Protein 3V30 (pdb70)

Sequence (177 aa):
LSIHQLAAQGELDQLKEHLRKGDNLVNKPDERGFTPLIWASAFGEIETVRFLLEEWGADPHILAKERESALSLASTGGYTDIVGLLLERDVDINIYDWNGGTPLLYAVRGNHVKCVEALLARGADLTTEADSGYTPMDLAVALGYRKVQQVIENHILKLFQSTLVSMPPLPGLDLKGS

Solvent-accessible surface area: 8736 Å² total; per-residue (Å²): 107,58,13,12,8,0,0,2,43,28,70,20,121,89,0,89,132,90,4,75,95,41,94,107,66,9,26,100,79,26,150,122,8,4,2,0,1,2,10,0,0,6,57,18,58,76,114,2,0,111,32,0,4,115,98,49,5,51,15,96,48,56,6,145,118,68,27,5,0,3,1,3,0,0,23,30,19,79,34,96,0,0,10,51,0,22,131,106,121,14,83,24,57,24,82,2,161,71,3,0,7,0,3,0,0,0,0,25,34,70,49,33,153,1,0,83,17,0,4,89,100,50,4,59,24,108,51,101,3,98,57,37,61,29,1,45,63,0,0,80,52,30,47,37,175,110,0,28,84,12,0,70,80,36,64,101,70,103,162,128,168,140,142,38,93,18,46,108,22,36,42,8,62,65,85,84,110

Radius of gyration: 16.45 Å; Cα contacts (8 Å, |Δi|>4): 303; chains: 2; bounding box: 33×38×51 Å

GO terms:
  GO:0001228 DNA-binding transcription activator activity, RNA polymerase II-specific (F, IDA)
  GO:0090575 RNA polymerase II transcription regulator complex (C, IPI)
  GO:0005515 protein binding (F, IPI)
  GO:0005654 nucleoplasm (C, IDA)
  GO:0000977 RNA polymerase II transcription regulatory region sequence-specific DNA binding (F, IDA)
  GO:0045944 positive regulation of transcription by RNA polymerase II (P, IDA)
  GO:0005634 nucleus (C, IDA)

CATH classification: 1.25.40.20

B-factor: mean 15.5, std 7.67, range [6.61, 42.96]

Nearest PDB structures (foldseek):
  3v30-assembly1_A  TM=1.006E+00  e=3.546E-25  Homo sapiens
  3uxg-assembly1_A  TM=9.937E-01  e=5.678E-23  Homo sapiens
  4lg6-assembly1_A  TM=9.730E-01  e=3.348E-17  Homo sapiens
  4qqi-assembly1_A  TM=9.631E-01  e=9.059E-17  Homo sapiens
  6fp9-assembly1_B  TM=9.311E-01  e=2.626E-10  synthetic construct

Structure (mmCIF, N/CA/C/O backbone):
data_3V30
#
_entry.id   3V30
#
_cell.length_a   108.804
_cell.length_b   31.499
_cell.length_c   63.079
_cell.angle_alpha   90.000
_cell.angle_beta   107.530
_cell.angle_gamma   90.000
#
_symmetry.space_group_name_H-M   'C 1 2 1'
#
loop_
_entity.id
_entity.type
_entity.pdbx_description
1 polymer 'DNA-binding protein RFXANK'
2 polymer 'DNA-binding protein RFX5'
3 water water
#
loop_
_atom_site.group_PDB
_atom_site.id
_atom_site.type_symbol
_atom_site.label_atom_id
_atom_site.label_alt_id
_atom_site.label_comp_id
_atom_site.label_asym_id
_atom_site.label_entity_id
_atom_site.label_seq_id
_atom_site.pdbx_PDB_ins_code
_atom_site.Cartn_x
_atom_site.Cartn_y
_atom_site.Cartn_z
_atom_site.occupancy
_atom_site.B_iso_or_equiv
_atom_site.auth_seq_id
_atom_site.auth_comp_id
_atom_site.auth_asym_id
_atom_site.auth_atom_id
_atom_site.pdbx_PDB_model_num
ATOM 1 N N . LEU A 1 4 ? -15.237 -20.903 -17.431 1.00 26.39 92 LEU A N 1
ATOM 2 C CA . LEU A 1 4 ? -14.608 -20.759 -16.074 1.00 21.14 92 LEU A CA 1
ATOM 3 C C . LEU A 1 4 ? -14.807 -21.997 -15.215 1.00 20.76 92 LEU A C 1
ATOM 4 O O . LEU A 1 4 ? -15.841 -22.656 -15.300 1.00 22.03 92 LEU A O 1
ATOM 9 N N . SER A 1 5 ? -13.817 -22.298 -14.370 1.00 16.36 93 SER A N 1
ATOM 10 C CA . SER A 1 5 ? -13.916 -23.403 -13.435 1.00 15.58 93 SER A CA 1
ATOM 11 C C . SER A 1 5 ? -14.992 -23.090 -12.395 1.00 13.44 93 SER A C 1
ATOM 12 O O . SER A 1 5 ? -15.374 -21.935 -12.216 1.00 13.57 93 SER A O 1
ATOM 15 N N . ILE A 1 6 ? -15.455 -24.118 -11.694 1.00 14.26 94 ILE A N 1
ATOM 16 C CA . ILE A 1 6 ? -16.433 -23.903 -10.628 1.00 14.64 94 ILE A CA 1
ATOM 17 C C . ILE A 1 6 ? -15.870 -22.960 -9.561 1.00 13.00 94 ILE A C 1
ATOM 18 O O . ILE A 1 6 ? -16.610 -22.171 -8.987 1.00 12.60 94 ILE A O 1
ATOM 23 N N . HIS A 1 7 ? -14.557 -23.019 -9.338 1.00 11.97 95 HIS A N 1
ATOM 24 C CA . HIS A 1 7 ? -13.906 -22.168 -8.340 1.00 10.98 95 HIS A CA 1
ATOM 25 C C . HIS A 1 7 ? -14.006 -20.706 -8.745 1.00 10.87 95 HIS A C 1
ATOM 26 O O . HIS A 1 7 ? -14.340 -19.855 -7.926 1.00 11.19 95 HIS A O 1
ATOM 33 N N . GLN A 1 8 ? -13.725 -20.416 -10.016 1.00 11.35 96 GLN A N 1
ATOM 34 C CA . GLN A 1 8 ? -13.841 -19.060 -10.532 1.00 11.01 96 GLN A CA 1
ATOM 35 C C . GLN A 1 8 ? -15.289 -18.569 -10.619 1.00 11.36 96 GLN A C 1
ATOM 36 O O . GLN A 1 8 ? -15.557 -17.395 -10.378 1.00 13.19 96 GLN A O 1
ATOM 42 N N . LEU A 1 9 ? -16.215 -19.470 -10.953 1.00 12.27 97 LEU A N 1
ATOM 43 C CA . LEU A 1 9 ? -17.647 -19.129 -10.928 1.00 12.54 97 LEU A CA 1
ATOM 44 C C . LEU A 1 9 ? -18.074 -18.695 -9.524 1.00 11.55 97 LEU A C 1
ATOM 45 O O . LEU A 1 9 ? -18.771 -17.680 -9.358 1.00 12.70 97 LEU A O 1
ATOM 50 N N . ALA A 1 10 ? -17.617 -19.441 -8.520 1.00 11.60 98 ALA A N 1
ATOM 51 C CA . ALA A 1 10 ? -17.868 -19.083 -7.120 1.00 10.27 98 ALA A CA 1
ATOM 52 C C . ALA A 1 10 ? -17.224 -17.740 -6.769 1.00 10.36 98 ALA A C 1
ATOM 53 O O . ALA A 1 10 ? -17.883 -16.868 -6.207 1.00 10.61 98 ALA A O 1
ATOM 55 N N . ALA A 1 11 ? -15.939 -17.581 -7.103 1.00 8.99 99 ALA A N 1
ATOM 56 C CA . ALA A 1 11 ? -15.198 -16.351 -6.779 1.00 10.98 99 ALA A CA 1
ATOM 57 C C . ALA A 1 11 ? -15.855 -15.120 -7.351 1.00 11.30 99 ALA A C 1
ATOM 58 O O . ALA A 1 11 ? -15.817 -14.053 -6.738 1.00 11.87 99 ALA A O 1
ATOM 60 N N . GLN A 1 12 ? -16.430 -15.276 -8.546 1.00 11.65 100 GLN A N 1
ATOM 61 C CA . GLN A 1 12 ? -16.971 -14.143 -9.293 1.00 13.09 100 GLN A CA 1
ATOM 62 C C . GLN A 1 12 ? -18.490 -13.966 -9.095 1.00 13.67 100 GLN A C 1
ATOM 63 O O . GLN A 1 12 ? -19.095 -13.062 -9.684 1.00 13.87 100 GLN A O 1
ATOM 69 N N . GLY A 1 13 ? -19.095 -14.824 -8.270 1.00 13.00 101 GLY A N 1
ATOM 70 C CA . GLY A 1 13 ? -20.534 -14.733 -7.981 1.00 13.93 101 GLY A CA 1
ATOM 71 C C . GLY A 1 13 ? -21.409 -15.007 -9.192 1.00 14.06 101 GLY A C 1
ATOM 72 O O . GLY A 1 13 ? -22.510 -14.463 -9.303 1.00 15.87 101 GLY A O 1
ATOM 73 N N . GLU A 1 14 ? -20.912 -15.844 -10.101 1.00 14.02 102 GLU A N 1
ATOM 74 C CA . GLU A 1 14 ? -21.691 -16.302 -11.251 1.00 15.75 102 GLU A CA 1
ATOM 75 C C . GLU A 1 14 ? -22.576 -17.469 -10.823 1.00 14.58 102 GLU A C 1
ATOM 76 O O . GLU A 1 14 ? -22.337 -18.621 -11.210 1.00 15.65 102 GLU A O 1
ATOM 82 N N . LEU A 1 15 ? -23.597 -17.157 -10.024 1.00 15.52 103 LEU A N 1
ATOM 83 C CA . LEU A 1 15 ? -24.341 -18.172 -9.285 1.00 15.87 103 LEU A CA 1
ATOM 84 C C . LEU A 1 15 ? -25.199 -19.059 -10.188 1.00 16.71 103 LEU A C 1
ATOM 85 O O . LEU A 1 15 ? -25.265 -20.270 -9.971 1.00 15.88 103 LEU A O 1
ATOM 90 N N . ASP A 1 16 ? -25.820 -18.470 -11.209 1.00 17.70 104 ASP A N 1
ATOM 91 C CA . ASP A 1 16 ? -26.617 -19.259 -12.145 1.00 19.08 104 ASP A CA 1
ATOM 92 C C . ASP A 1 16 ? -25.765 -20.336 -12.821 1.00 18.43 104 ASP A C 1
ATOM 93 O O . ASP A 1 16 ? -26.165 -21.502 -12.899 1.00 19.67 104 ASP A O 1
ATOM 98 N N . GLN A 1 17 ? -24.565 -19.952 -13.249 1.00 18.64 105 GLN A N 1
ATOM 99 C CA . GLN A 1 17 ? -23.642 -20.905 -13.858 1.00 17.86 105 GLN A CA 1
ATOM 100 C C . GLN A 1 17 ? -23.148 -21.935 -12.836 1.00 17.35 105 GLN A C 1
ATOM 101 O O . GLN A 1 17 ? -23.027 -23.116 -13.139 1.00 18.16 105 GLN A O 1
ATOM 107 N N . LEU A 1 18 ? -22.845 -21.478 -11.622 1.00 18.00 106 LEU A N 1
ATOM 108 C CA . LEU A 1 18 ? -22.417 -22.385 -10.560 1.00 15.85 106 LEU A CA 1
ATOM 109 C C . LEU A 1 18 ? -23.485 -23.452 -10.255 1.00 16.01 106 LEU A C 1
ATOM 110 O O . LEU A 1 18 ? -23.160 -24.625 -10.127 1.00 18.29 106 LEU A O 1
ATOM 115 N N . LYS A 1 19 ? -24.752 -23.039 -10.156 1.00 16.37 107 LYS A N 1
ATOM 116 C CA . LYS A 1 19 ? -25.849 -23.988 -9.919 1.00 18.02 107 LYS A CA 1
ATOM 117 C C . LYS A 1 19 ? -25.928 -25.050 -11.015 1.00 18.57 107 LYS A C 1
ATOM 118 O O . LYS A 1 19 ? -26.147 -26.227 -10.732 1.00 20.66 107 LYS A O 1
ATOM 124 N N . GLU A 1 20 ? -25.751 -24.622 -12.263 1.00 19.10 108 GLU A N 1
ATOM 125 C CA . GLU A 1 20 ? -25.754 -25.553 -13.398 1.00 21.86 108 GLU A CA 1
ATOM 126 C C . GLU A 1 20 ? -24.630 -26.589 -13.293 1.00 21.14 108 GLU A C 1
ATOM 127 O O . GLU A 1 20 ? -24.863 -27.782 -13.469 1.00 20.66 108 GLU A O 1
ATOM 133 N N . HIS A 1 21 ? -23.410 -26.137 -12.990 1.00 19.58 109 HIS A N 1
ATOM 134 C CA . HIS A 1 21 ? -22.288 -27.051 -12.778 1.00 21.52 109 HIS A CA 1
ATOM 135 C C . HIS A 1 21 ? -22.553 -28.071 -11.668 1.00 21.27 109 HIS A C 1
ATOM 136 O O . HIS A 1 21 ? -22.141 -29.227 -11.774 1.00 24.52 109 HIS A O 1
ATOM 143 N N . LEU A 1 22 ? -23.236 -27.640 -10.606 1.00 18.03 110 LEU A N 1
ATOM 144 C CA . LEU A 1 22 ? -23.511 -28.506 -9.459 1.00 20.22 110 LEU A CA 1
ATOM 145 C C . LEU A 1 22 ? -24.751 -29.399 -9.608 1.00 21.72 110 LEU A C 1
ATOM 146 O O . LEU A 1 22 ? -25.007 -30.238 -8.750 1.00 22.49 110 LEU A O 1
ATOM 151 N N . ARG A 1 23 ? -25.518 -29.201 -10.676 1.00 25.94 111 ARG A N 1
ATOM 152 C CA . ARG A 1 23 ? -26.823 -29.878 -10.889 1.00 28.73 111 ARG A CA 1
ATOM 153 C C . ARG A 1 23 ? -26.999 -31.325 -10.372 1.00 36.88 111 ARG A C 1
ATOM 154 O O . ARG A 1 23 ? -28.077 -31.681 -9.853 1.00 28.50 111 ARG A O 1
ATOM 156 N N . LYS A 1 24 ? -25.965 -32.153 -10.530 1.00 39.83 112 LYS A N 1
ATOM 157 C CA . LYS A 1 24 ? -26.023 -33.563 -10.110 1.00 40.74 112 LYS A CA 1
ATOM 158 C C . LYS A 1 24 ? -26.079 -33.725 -8.585 1.00 42.28 112 LYS A C 1
ATOM 159 O O . LYS A 1 24 ? -26.650 -34.694 -8.078 1.00 42.73 112 LYS A O 1
ATOM 161 N N . GLY A 1 25 ? -25.480 -32.774 -7.867 1.00 37.26 113 GLY A N 1
ATOM 162 C CA . GLY A 1 25 ? -25.551 -32.716 -6.407 1.00 37.64 113 GLY A CA 1
ATOM 163 C C . GLY A 1 25 ? -24.710 -33.715 -5.638 1.00 38.48 113 GLY A C 1
ATOM 164 O O . GLY A 1 25 ? -25.058 -34.073 -4.504 1.00 33.44 113 GLY A O 1
ATOM 165 N N . ASP A 1 26 ? -23.607 -34.158 -6.245 1.00 36.94 114 ASP A N 1
ATOM 166 C CA . ASP A 1 26 ? -22.674 -35.086 -5.589 1.00 35.49 114 ASP A CA 1
ATOM 167 C C . ASP A 1 26 ? -21.621 -34.337 -4.756 1.00 34.37 114 ASP A C 1
ATOM 168 O O . ASP A 1 26 ? -21.892 -33.244 -4.256 1.00 32.21 114 ASP A O 1
ATOM 173 N N . ASN A 1 27 ? -20.432 -34.914 -4.591 1.00 27.06 115 ASN A N 1
ATOM 174 C CA . ASN A 1 27 ? -19.396 -34.237 -3.809 1.00 27.31 115 ASN A CA 1
ATOM 175 C C . ASN A 1 27 ? -18.603 -33.152 -4.557 1.00 26.39 115 ASN A C 1
ATOM 176 O O . ASN A 1 27 ? -17.702 -32.524 -3.960 1.00 24.38 115 ASN A O 1
ATOM 181 N N . LEU A 1 28 ? -18.943 -32.912 -5.830 1.00 23.81 116 LEU A N 1
ATOM 182 C CA . LEU A 1 28 ? -18.371 -31.781 -6.585 1.00 21.34 116 LEU A CA 1
ATOM 183 C C . LEU A 1 28 ? -18.409 -30.421 -5.853 1.00 17.96 116 LEU A C 1
ATOM 184 O O . LEU A 1 28 ? -17.524 -29.584 -6.036 1.00 16.11 116 LEU A O 1
ATOM 189 N N . VAL A 1 29 ? -19.425 -30.201 -5.028 1.00 13.22 117 VAL A N 1
ATOM 190 C CA . VAL A 1 29 ? -19.498 -28.974 -4.224 1.00 12.35 117 VAL A CA 1
ATOM 191 C C . VAL A 1 29 ? -18.239 -28.720 -3.376 1.00 12.09 117 VAL A C 1
ATOM 192 O O . VAL A 1 29 ? -17.865 -27.566 -3.169 1.00 13.54 117 VAL A O 1
ATOM 196 N N . ASN A 1 30 ? -17.576 -29.788 -2.943 1.00 11.13 118 ASN A N 1
ATOM 197 C CA . ASN A 1 30 ? -16.392 -29.691 -2.081 1.00 11.00 118 ASN A CA 1
ATOM 198 C C . ASN A 1 30 ? -15.084 -29.898 -2.837 1.00 11.14 118 ASN A C 1
ATOM 199 O O . ASN A 1 30 ? -14.038 -30.060 -2.207 1.00 12.53 118 ASN A O 1
ATOM 204 N N . LYS A 1 31 ? -15.147 -29.898 -4.170 1.00 12.52 119 LYS A N 1
ATOM 205 C CA . LYS A 1 31 ? -13.968 -30.200 -4.999 1.00 15.07 119 LYS A CA 1
ATOM 206 C C . LYS A 1 31 ? -12.822 -29.229 -4.708 1.00 11.63 119 LYS A C 1
ATOM 207 O O . LYS A 1 31 ? -13.006 -28.010 -4.842 1.00 13.92 119 LYS A O 1
ATOM 213 N N . PRO A 1 32 ? -11.654 -29.756 -4.285 1.00 12.47 120 PRO A N 1
ATOM 214 C CA . PRO A 1 32 ? -10.508 -28.861 -4.117 1.00 11.64 120 PRO A CA 1
ATOM 215 C C . PRO A 1 32 ? -9.851 -28.540 -5.465 1.00 12.65 120 PRO A C 1
ATOM 216 O O . PRO A 1 32 ? -9.749 -29.417 -6.346 1.00 13.46 120 PRO A O 1
ATOM 220 N N . ASP A 1 33 ? -9.416 -27.291 -5.634 1.00 10.79 121 ASP A N 1
ATOM 221 C CA . ASP A 1 33 ? -8.577 -26.945 -6.771 1.00 9.87 121 ASP A CA 1
ATOM 222 C C . ASP A 1 33 ? -7.112 -27.314 -6.468 1.00 9.47 121 ASP A C 1
ATOM 223 O O . ASP A 1 33 ? -6.825 -28.007 -5.478 1.00 9.95 121 ASP A O 1
ATOM 228 N N . GLU A 1 34 ? -6.192 -26.878 -7.326 1.00 10.56 122 GLU A N 1
ATOM 229 C CA . GLU A 1 34 ? -4.787 -27.282 -7.179 1.00 11.34 122 GLU A CA 1
ATOM 230 C C . GLU A 1 34 ? -4.143 -26.870 -5.860 1.00 9.80 122 GLU A C 1
ATOM 231 O O . GLU A 1 34 ? -3.212 -27.524 -5.411 1.00 10.49 122 GLU A O 1
ATOM 237 N N . ARG A 1 35 ? -4.632 -25.789 -5.238 1.00 9.04 123 ARG A N 1
ATOM 238 C CA . ARG A 1 35 ? -4.107 -25.353 -3.938 1.00 9.41 123 ARG A CA 1
ATOM 239 C C . ARG A 1 35 ? -4.948 -25.849 -2.759 1.00 8.56 123 ARG A C 1
ATOM 240 O O . ARG A 1 35 ? -4.663 -25.525 -1.606 1.00 8.66 123 ARG A O 1
ATOM 248 N N . GLY A 1 36 ? -5.972 -26.641 -3.064 1.00 8.39 124 GLY A N 1
ATOM 249 C CA . GLY A 1 36 ? -6.889 -27.177 -2.064 1.00 9.14 124 GLY A CA 1
ATOM 250 C C . GLY A 1 36 ? -8.093 -26.293 -1.746 1.00 8.35 124 GLY A C 1
ATOM 251 O O . GLY A 1 36 ? -8.853 -26.591 -0.816 1.00 9.95 124 GLY A O 1
ATOM 252 N N . PHE A 1 37 ? -8.266 -25.201 -2.489 1.00 8.41 125 PHE A N 1
ATOM 253 C CA . PHE A 1 37 ? -9.405 -24.315 -2.245 1.00 8.92 125 PHE A CA 1
ATOM 254 C C . PHE A 1 37 ? -10.699 -24.920 -2.758 1.00 8.92 125 PHE A C 1
ATOM 255 O O . PHE A 1 37 ? -10.746 -25.486 -3.848 1.00 11.03 125 PHE A O 1
ATOM 263 N N . THR A 1 38 ? -11.745 -24.813 -1.949 1.00 8.52 126 THR A N 1
ATOM 264 C CA . THR A 1 38 ? -13.074 -25.226 -2.386 1.00 8.15 126 THR A CA 1
ATOM 265 C C . THR A 1 38 ? -13.782 -24.031 -3.027 1.00 8.20 126 THR A C 1
ATOM 266 O O . THR A 1 38 ? -13.364 -22.885 -2.840 1.00 8.53 126 THR A O 1
ATOM 270 N N . PRO A 1 39 ? -14.897 -24.280 -3.741 1.00 8.23 127 PRO A N 1
ATOM 271 C CA . PRO A 1 39 ? -15.687 -23.151 -4.232 1.00 8.15 127 PRO A CA 1
ATOM 272 C C . PRO A 1 39 ? -16.094 -22.201 -3.092 1.00 7.89 127 PRO A C 1
ATOM 273 O O . PRO A 1 39 ? -16.057 -20.972 -3.253 1.00 8.35 127 PRO A O 1
ATOM 277 N N . LEU A 1 40 ? -16.442 -22.755 -1.936 1.00 8.45 128 LEU A N 1
ATOM 278 C CA . LEU A 1 40 ? -16.822 -21.927 -0.798 1.00 7.86 128 LEU A CA 1
ATOM 279 C C . LEU A 1 40 ? -15.685 -21.017 -0.330 1.00 8.95 128 LEU A C 1
ATOM 280 O O . LEU A 1 40 ? -15.918 -19.870 0.020 1.00 8.67 128 LEU A O 1
ATOM 285 N N . ILE A 1 41 ? -14.459 -21.525 -0.305 1.00 8.76 129 ILE A N 1
ATOM 286 C CA . ILE A 1 41 ? -13.340 -20.657 0.082 1.00 7.44 129 ILE A CA 1
ATOM 287 C C . ILE A 1 41 ? -13.191 -19.485 -0.890 1.00 7.67 129 ILE A C 1
ATOM 288 O O . ILE A 1 41 ? -13.024 -18.331 -0.459 1.00 7.94 129 ILE A O 1
ATOM 293 N N . TRP A 1 42 ? -13.283 -19.773 -2.186 1.00 8.45 130 TRP A N 1
ATOM 294 C CA . TRP A 1 42 ? -13.221 -18.710 -3.178 1.00 7.69 130 TRP A CA 1
ATOM 295 C C . TRP A 1 42 ? -14.333 -17.672 -2.997 1.00 8.04 130 TRP A C 1
ATOM 296 O O . TRP A 1 42 ? -14.068 -16.459 -3.001 1.00 8.55 130 TRP A O 1
ATOM 307 N N . ALA A 1 43 ? -15.569 -18.135 -2.838 1.00 8.35 131 ALA A N 1
ATOM 308 C CA . ALA A 1 43 ? -16.678 -17.184 -2.664 1.00 7.63 131 ALA A CA 1
ATOM 309 C C . ALA A 1 43 ? -16.504 -16.363 -1.389 1.00 7.31 131 ALA A C 1
ATOM 310 O O . ALA A 1 43 ? -16.774 -15.166 -1.369 1.00 8.79 131 ALA A O 1
ATOM 312 N N . SER A 1 44 ? -16.030 -17.013 -0.329 1.00 7.89 132 SER A N 1
ATOM 313 C CA . SER A 1 44 ? -15.820 -16.328 0.934 1.00 7.47 132 SER A CA 1
ATOM 314 C C . SER A 1 44 ? -14.738 -15.249 0.801 1.00 8.03 132 SER A C 1
ATOM 315 O O . SER A 1 44 ? -14.899 -14.133 1.306 1.00 8.47 132 SER A O 1
ATOM 318 N N . ALA A 1 45 ? -13.663 -15.581 0.090 1.00 7.73 133 ALA A N 1
ATOM 319 C CA . ALA A 1 45 ? -12.520 -14.674 -0.038 1.00 8.52 133 ALA A CA 1
ATOM 320 C C . ALA A 1 45 ? -12.876 -13.434 -0.846 1.00 8.40 133 ALA A C 1
ATOM 321 O O . ALA A 1 45 ? -12.281 -12.374 -0.658 1.00 9.18 133 ALA A O 1
ATOM 323 N N . PHE A 1 46 ? -13.874 -13.568 -1.718 1.00 8.86 134 PHE A N 1
ATOM 324 C CA . PHE A 1 46 ? -14.334 -12.463 -2.554 1.00 8.93 134 PHE A CA 1
ATOM 325 C C . PHE A 1 46 ? -15.604 -11.774 -2.039 1.00 9.11 134 PHE A C 1
ATOM 326 O O . PHE A 1 46 ? -16.112 -10.868 -2.695 1.00 10.38 134 PHE A O 1
ATOM 334 N N . GLY A 1 47 ? -16.084 -12.157 -0.853 1.00 8.96 135 GLY A N 1
ATOM 335 C CA . GLY A 1 47 ? -17.248 -11.481 -0.258 1.00 11.12 135 GLY A CA 1
ATOM 336 C C . GLY A 1 47 ? -18.556 -11.709 -1.004 1.00 10.40 135 GLY A C 1
ATOM 337 O O . GLY A 1 47 ? -19.474 -10.891 -0.922 1.00 12.08 135 GLY A O 1
ATOM 338 N N . GLU A 1 48 ? -18.639 -12.816 -1.736 1.00 10.74 136 GLU A N 1
ATOM 339 C CA . GLU A 1 48 ? -19.832 -13.132 -2.527 1.00 10.68 136 GLU A CA 1
ATOM 340 C C . GLU A 1 48 ? -20.908 -13.790 -1.658 1.00 9.97 136 GLU A C 1
ATOM 341 O O . GLU A 1 48 ? -21.056 -15.017 -1.633 1.00 10.98 136 GLU A O 1
ATOM 347 N N . ILE A 1 49 ? -21.656 -12.952 -0.937 1.00 10.18 137 ILE A N 1
ATOM 348 C CA . ILE A 1 49 ? -22.570 -13.415 0.101 1.00 11.41 137 ILE A CA 1
ATOM 349 C C . ILE A 1 49 ? -23.626 -14.374 -0.449 1.00 10.47 137 ILE A C 1
ATOM 350 O O . ILE A 1 49 ? -23.887 -15.406 0.161 1.00 9.77 137 ILE A O 1
ATOM 355 N N . GLU A 1 50 ? -24.258 -14.039 -1.579 1.00 10.63 138 GLU A N 1
ATOM 356 C CA . GLU A 1 50 ? -25.358 -14.890 -2.058 1.00 10.60 138 GLU A CA 1
ATOM 357 C C . GLU A 1 50 ? -24.820 -16.255 -2.446 1.00 11.06 138 GLU A C 1
ATOM 358 O O . GLU A 1 50 ? -25.433 -17.291 -2.159 1.00 11.53 138 GLU A O 1
ATOM 364 N N . THR A 1 51 ? -23.645 -16.262 -3.075 1.00 10.57 139 THR A N 1
ATOM 365 C CA . THR A 1 51 ? -22.997 -17.521 -3.435 1.00 10.02 139 THR A CA 1
ATOM 366 C C . THR A 1 51 ? -22.610 -18.330 -2.181 1.00 10.09 139 THR A C 1
ATOM 367 O O . THR A 1 51 ? -22.803 -19.552 -2.137 1.00 10.74 139 THR A O 1
ATOM 371 N N . VAL A 1 52 ? -22.066 -17.660 -1.160 1.00 9.43 140 VAL A N 1
ATOM 372 C CA . VAL A 1 52 ? -21.777 -18.348 0.100 1.00 9.69 140 VAL A CA 1
ATOM 373 C C . VAL A 1 52 ? -23.046 -18.992 0.695 1.00 10.57 140 VAL A C 1
ATOM 374 O O . VAL A 1 52 ? -23.030 -20.163 1.083 1.00 10.38 140 VAL A O 1
ATOM 378 N N . ARG A 1 53 ? -24.131 -18.223 0.756 1.00 11.21 141 ARG A N 1
ATOM 379 C CA . ARG A 1 53 ? -25.399 -18.725 1.280 1.00 11.63 141 ARG A CA 1
ATOM 380 C C . ARG A 1 53 ? -25.856 -19.950 0.508 1.00 11.70 141 ARG A C 1
ATOM 381 O O . ARG A 1 53 ? -26.252 -20.946 1.106 1.00 13.43 141 ARG A O 1
ATOM 389 N N . PHE A 1 54 ? -25.790 -19.876 -0.820 1.00 10.94 142 PHE A N 1
ATOM 390 C CA . PHE A 1 54 ? -26.215 -21.003 -1.656 1.00 12.48 142 PHE A CA 1
ATOM 391 C C . PHE A 1 54 ? -25.369 -22.238 -1.367 1.00 12.53 142 PHE A C 1
ATOM 392 O O . PHE A 1 54 ? -25.903 -23.327 -1.173 1.00 13.23 142 PHE A O 1
ATOM 400 N N . LEU A 1 55 ? -24.047 -22.059 -1.313 1.00 11.47 143 LEU A N 1
ATOM 401 C CA . LEU A 1 55 ? -23.152 -23.192 -1.077 1.00 10.35 143 LEU A CA 1
ATOM 402 C C . LEU A 1 55 ? -23.381 -23.831 0.287 1.00 9.10 143 LEU A C 1
ATOM 403 O O . LEU A 1 55 ? -23.446 -25.063 0.392 1.00 10.28 143 LEU A O 1
ATOM 408 N N . LEU A 1 56 ? -23.517 -23.006 1.330 1.00 10.86 144 LEU A N 1
ATOM 409 C CA . LEU A 1 56 ? -23.800 -23.515 2.668 1.00 10.79 144 LEU A CA 1
ATOM 410 C C . LEU A 1 56 ? -25.132 -24.276 2.714 1.00 12.71 144 LEU A C 1
ATOM 411 O O . LEU A 1 56 ? -25.203 -25.385 3.253 1.00 12.08 144 LEU A O 1
ATOM 416 N N . GLU A 1 57 ? -26.168 -23.695 2.113 1.00 13.09 145 GLU A N 1
ATOM 417 C CA A GLU A 1 57 ? -27.475 -24.346 2.119 0.50 14.13 145 GLU A CA 1
ATOM 418 C CA B GLU A 1 57 ? -27.507 -24.313 2.056 0.50 14.10 145 GLU A CA 1
ATOM 419 C C . GLU A 1 57 ? -27.459 -25.652 1.323 1.00 13.92 145 GLU A C 1
ATOM 420 O O . GLU A 1 57 ? -28.103 -26.622 1.718 1.00 16.73 145 GLU A O 1
ATOM 431 N N . TRP A 1 58 ? -26.695 -25.688 0.232 1.00 12.58 146 TRP A N 1
ATOM 432 C CA . TRP A 1 58 ? -26.486 -26.906 -0.542 1.00 12.01 146 TRP A CA 1
ATOM 433 C C . TRP A 1 58 ? -25.811 -27.986 0.305 1.00 13.78 146 TRP A C 1
ATOM 434 O O . TRP A 1 58 ? -25.990 -29.182 0.053 1.00 16.18 146 TRP A O 1
ATOM 445 N N . GLY A 1 59 ? -25.023 -27.553 1.293 1.00 12.14 147 GLY A N 1
ATOM 446 C CA . GLY A 1 59 ? -24.319 -28.461 2.185 1.00 12.62 147 GLY A CA 1
ATOM 447 C C . GLY A 1 59 ? -22.811 -28.479 2.010 1.00 11.83 147 GLY A C 1
ATOM 448 O O . GLY A 1 59 ? -22.161 -29.418 2.454 1.00 13.71 147 GLY A O 1
ATOM 449 N N . ALA A 1 60 ? -22.254 -27.457 1.356 1.00 11.27 148 ALA A N 1
ATOM 450 C CA . ALA A 1 60 ? -20.784 -27.331 1.247 1.00 10.00 148 ALA A CA 1
ATOM 451 C C . ALA A 1 60 ? -20.138 -27.396 2.626 1.00 9.63 148 ALA A C 1
ATOM 452 O O . ALA A 1 60 ? -20.628 -26.796 3.589 1.00 10.42 148 ALA A O 1
ATOM 454 N N . ASP A 1 61 ? -19.015 -28.108 2.709 1.00 9.48 149 ASP A N 1
ATOM 455 C CA . ASP A 1 61 ? -18.310 -28.293 3.959 1.00 9.32 149 ASP A CA 1
ATOM 456 C C . ASP A 1 61 ? -17.490 -27.035 4.256 1.00 9.36 149 ASP A C 1
ATOM 457 O O . ASP A 1 61 ? -16.564 -26.720 3.505 1.00 9.97 149 ASP A O 1
ATOM 462 N N . PRO A 1 62 ? -17.844 -26.296 5.328 1.00 9.16 150 PRO A N 1
ATOM 463 C CA . PRO A 1 62 ? -17.162 -25.008 5.583 1.00 8.94 150 PRO A CA 1
ATOM 464 C C . PRO A 1 62 ? -15.849 -25.170 6.347 1.00 8.57 150 PRO A C 1
ATOM 465 O O . PRO A 1 62 ? -15.135 -24.187 6.557 1.00 9.50 150 PRO A O 1
ATOM 469 N N . HIS A 1 63 ? -15.551 -26.395 6.792 1.00 8.81 151 HIS A N 1
ATOM 470 C CA . HIS A 1 63 ? -14.367 -26.675 7.622 1.00 8.32 151 HIS A CA 1
ATOM 471 C C . HIS A 1 63 ? -13.109 -26.980 6.828 1.00 9.82 151 HIS A C 1
ATOM 472 O O . HIS A 1 63 ? -12.013 -26.956 7.386 1.00 11.90 151 HIS A O 1
ATOM 479 N N . ILE A 1 64 ? -13.271 -27.275 5.540 1.00 9.37 152 ILE A N 1
ATOM 480 C CA . ILE A 1 64 ? -12.133 -27.700 4.702 1.00 9.05 152 ILE A CA 1
ATOM 481 C C . ILE A 1 64 ? -10.995 -26.676 4.690 1.00 9.54 152 ILE A C 1
ATOM 482 O O . ILE A 1 64 ? -11.211 -25.468 4.544 1.00 10.08 152 ILE A O 1
ATOM 487 N N . LEU A 1 65 ? -9.785 -27.196 4.852 1.00 8.68 153 LEU A N 1
ATOM 488 C CA . LEU A 1 65 ? -8.591 -26.375 4.778 1.00 8.21 153 LEU A CA 1
ATOM 489 C C . LEU A 1 65 ? -7.846 -26.628 3.479 1.00 8.43 153 LEU A C 1
ATOM 490 O O . LEU A 1 65 ? -7.708 -27.783 3.037 1.00 8.60 153 LEU A O 1
ATOM 495 N N . ALA A 1 66 ? -7.324 -25.552 2.892 1.00 8.13 154 ALA A N 1
ATOM 496 C CA . ALA A 1 66 ? -6.502 -25.666 1.700 1.00 8.29 154 ALA A CA 1
ATOM 497 C C . ALA A 1 66 ? -5.074 -26.134 2.066 1.00 8.34 154 ALA A C 1
ATOM 498 O O . ALA A 1 66 ? -4.789 -26.442 3.232 1.00 8.10 154 ALA A O 1
ATOM 500 N N . LYS A 1 67 ? -4.185 -26.195 1.069 1.00 7.39 155 LYS A N 1
ATOM 501 C CA . LYS A 1 67 ? -2.902 -26.872 1.258 1.00 8.04 155 LYS A CA 1
ATOM 502 C C . LYS A 1 67 ? -2.000 -26.209 2.298 1.00 8.32 155 LYS A C 1
ATOM 503 O O . LYS A 1 67 ? -1.151 -26.883 2.878 1.00 9.01 155 LYS A O 1
ATOM 509 N N . GLU A 1 68 ? -2.174 -24.908 2.534 1.00 7.49 156 GLU A N 1
ATOM 510 C CA . GLU A 1 68 ? -1.388 -24.198 3.547 1.00 7.18 156 GLU A CA 1
ATOM 511 C C . GLU A 1 68 ? -2.241 -23.785 4.744 1.00 6.86 156 GLU A C 1
ATOM 512 O O . GLU A 1 68 ? -1.897 -22.875 5.496 1.00 7.62 156 GLU A O 1
ATOM 518 N N . ARG A 1 69 ? -3.335 -24.534 4.913 1.00 6.98 157 ARG A N 1
ATOM 519 C CA . ARG A 1 69 ? -4.300 -24.400 6.012 1.00 7.20 157 ARG A CA 1
ATOM 520 C C . ARG A 1 69 ? -5.230 -23.186 5.925 1.00 7.42 157 ARG A C 1
ATOM 521 O O . ARG A 1 69 ? -5.903 -22.865 6.902 1.00 7.57 157 ARG A O 1
ATOM 529 N N . GLU A 1 70 ? -5.308 -22.556 4.746 1.00 7.02 158 GLU A N 1
ATOM 530 C CA . GLU A 1 70 ? -6.273 -21.484 4.529 1.00 7.02 158 GLU A CA 1
ATOM 531 C C . GLU A 1 70 ? -7.695 -22.026 4.669 1.00 6.61 158 GLU A C 1
ATOM 532 O O . GLU A 1 70 ? -7.997 -23.138 4.231 1.00 8.54 158 GLU A O 1
ATOM 538 N N . SER A 1 71 ? -8.565 -21.217 5.267 1.00 7.64 159 SER A N 1
ATOM 539 C CA . SER A 1 71 ? -9.965 -21.597 5.477 1.00 7.32 159 SER A CA 1
ATOM 540 C C . SER A 1 71 ? -10.887 -20.520 4.948 1.00 7.88 159 SER A C 1
ATOM 541 O O . SER A 1 71 ? -10.478 -19.360 4.750 1.00 7.57 159 SER A O 1
ATOM 544 N N . ALA A 1 72 ? -12.139 -20.899 4.718 1.00 7.33 160 ALA A N 1
ATOM 545 C CA . ALA A 1 72 ? -13.145 -19.913 4.331 1.00 7.02 160 ALA A CA 1
ATOM 546 C C . ALA A 1 72 ? -13.228 -18.806 5.380 1.00 7.89 160 ALA A C 1
ATOM 547 O O . ALA A 1 72 ? -13.313 -17.632 5.023 1.00 6.96 160 ALA A O 1
ATOM 549 N N . LEU A 1 73 ? -13.178 -19.188 6.658 1.00 7.28 161 LEU A N 1
ATOM 550 C CA . LEU A 1 73 ? -13.346 -18.212 7.734 1.00 8.05 161 LEU A CA 1
ATOM 551 C C . LEU A 1 73 ? -12.198 -17.199 7.746 1.00 7.80 161 LEU A C 1
ATOM 552 O O . LEU A 1 73 ? -12.431 -15.992 7.830 1.00 8.67 161 LEU A O 1
ATOM 557 N N . SER A 1 74 ? -10.967 -17.673 7.634 1.00 8.03 162 SER A N 1
ATOM 558 C CA . SER A 1 74 ? -9.843 -16.734 7.666 1.00 7.62 162 SER A CA 1
ATOM 559 C C . SER A 1 74 ? -9.782 -15.833 6.434 1.00 8.28 162 SER A C 1
ATOM 560 O O . SER A 1 74 ? -9.407 -14.658 6.541 1.00 8.52 162 SER A O 1
ATOM 563 N N . LEU A 1 75 ? -10.168 -16.360 5.275 1.00 7.35 163 LEU A N 1
ATOM 564 C CA . LEU A 1 75 ? -10.139 -15.526 4.079 1.00 7.68 163 LEU A CA 1
ATOM 565 C C . LEU A 1 75 ? -11.273 -14.493 4.101 1.00 7.08 163 LEU A C 1
ATOM 566 O O . LEU A 1 75 ? -11.081 -13.359 3.679 1.00 8.52 163 LEU A O 1
ATOM 571 N N . ALA A 1 76 ? -12.435 -14.872 4.632 1.00 7.02 164 ALA A N 1
ATOM 572 C CA . ALA A 1 76 ? -13.522 -13.917 4.770 1.00 6.96 164 ALA A CA 1
ATOM 573 C C . ALA A 1 76 ? -13.116 -12.821 5.771 1.00 7.20 164 ALA A C 1
ATOM 574 O O . ALA A 1 76 ? -13.364 -11.629 5.546 1.00 8.10 164 ALA A O 1
ATOM 576 N N . SER A 1 77 ? -12.471 -13.224 6.869 1.00 7.96 165 SER A N 1
ATOM 577 C CA . SER A 1 77 ? -12.092 -12.277 7.920 1.00 7.81 165 SER A CA 1
ATOM 578 C C . SER A 1 77 ? -11.033 -11.312 7.407 1.00 8.64 165 SER A C 1
ATOM 579 O O . SER A 1 77 ? -11.052 -10.115 7.735 1.00 9.75 165 SER A O 1
ATOM 582 N N . THR A 1 78 ? -10.100 -11.842 6.613 1.00 7.93 166 THR A N 1
ATOM 583 C CA . THR A 1 78 ? -9.048 -11.025 5.984 1.00 8.39 166 THR A CA 1
ATOM 584 C C . THR A 1 78 ? -9.650 -9.886 5.171 1.00 8.14 166 THR A C 1
ATOM 585 O O . THR A 1 78 ? -9.141 -8.764 5.189 1.00 8.42 166 THR A O 1
ATOM 589 N N . GLY A 1 79 ? -10.754 -10.180 4.478 1.00 8.39 167 GLY A N 1
ATOM 590 C CA . GLY A 1 79 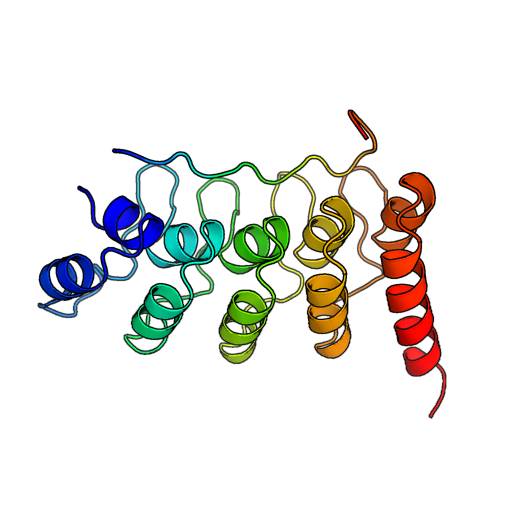? -11.428 -9.185 3.650 1.00 9.17 167 GLY A CA 1
ATOM 591 C C . GLY A 1 79 ? -12.463 -8.359 4.400 1.00 9.16 167 GLY A C 1
ATOM 592 O O . GLY A 1 79 ? -13.095 -7.464 3.811 1.00 12.54 167 GLY A O 1
ATOM 593 N N . GLY A 1 80 ? -12.638 -8.646 5.689 1.00 9.37 168 GLY A N 1
ATOM 594 C CA . GLY A 1 80 ? -13.571 -7.885 6.536 1.00 10.64 168 GLY A CA 1
ATOM 595 C C . GLY A 1 80 ? -15.028 -8.196 6.266 1.00 11.75 168 GLY A C 1
ATOM 596 O O . GLY A 1 80 ? -15.907 -7.373 6.571 1.00 13.12 168 GLY A O 1
ATOM 597 N N . TYR A 1 81 ? -15.283 -9.375 5.695 1.00 11.05 169 TYR A N 1
ATOM 598 C CA . TYR A 1 81 ? -16.637 -9.741 5.254 1.00 9.89 169 TYR A CA 1
ATOM 599 C C . TYR A 1 81 ? -17.482 -10.281 6.410 1.00 10.43 169 TYR A C 1
ATOM 600 O O . TYR A 1 81 ? -17.694 -11.484 6.539 1.00 11.79 169 TYR A O 1
ATOM 609 N N . THR A 1 82 ? -17.939 -9.363 7.265 1.00 11.27 170 THR A N 1
ATOM 610 C CA . THR A 1 82 ? -18.611 -9.670 8.522 1.00 10.81 170 THR A CA 1
ATOM 611 C C . THR A 1 82 ? -19.808 -10.586 8.344 1.00 11.45 170 THR A C 1
ATOM 612 O O . THR A 1 82 ? -20.017 -11.507 9.137 1.00 11.41 170 THR A O 1
ATOM 616 N N . ASP A 1 83 ? -20.597 -10.336 7.308 1.00 11.88 171 ASP A N 1
ATOM 617 C CA . ASP A 1 83 ? -21.803 -11.138 7.110 1.00 13.32 171 ASP A CA 1
ATOM 618 C C . ASP A 1 83 ? -21.465 -12.570 6.722 1.00 11.57 171 ASP A C 1
ATOM 619 O O . ASP A 1 83 ? -22.090 -13.517 7.205 1.00 11.31 171 ASP A O 1
ATOM 624 N N . ILE A 1 84 ? -20.452 -12.732 5.885 1.00 10.21 172 ILE A N 1
ATOM 625 C CA . ILE A 1 84 ? -19.987 -14.085 5.541 1.00 10.15 172 ILE A CA 1
ATOM 626 C C . ILE A 1 84 ? -19.380 -14.790 6.777 1.00 9.55 172 ILE A C 1
ATOM 627 O O . ILE A 1 84 ? -19.635 -15.982 7.018 1.00 9.82 172 ILE A O 1
ATOM 632 N N . VAL A 1 85 ? -18.599 -14.050 7.568 1.00 8.87 173 VAL A N 1
ATOM 633 C CA . VAL A 1 85 ? -18.064 -14.582 8.822 1.00 8.75 173 VAL A CA 1
ATOM 634 C C . VAL A 1 85 ? -19.213 -15.131 9.681 1.00 9.30 173 VAL A C 1
ATOM 635 O O . VAL A 1 85 ? -19.131 -16.250 10.204 1.00 10.11 173 VAL A O 1
ATOM 639 N N . GLY A 1 86 ? -20.290 -14.356 9.798 1.00 9.74 174 GLY A N 1
ATOM 640 C CA . GLY A 1 86 ? -21.424 -14.785 10.615 1.00 10.41 174 GLY A CA 1
ATOM 641 C C . GLY A 1 86 ? -22.063 -16.052 10.066 1.00 9.95 174 GLY A C 1
ATOM 642 O O . GLY A 1 86 ? -22.423 -16.950 10.830 1.00 12.05 174 GLY A O 1
ATOM 643 N N . LEU A 1 87 ? -22.219 -16.121 8.740 1.00 10.51 175 LEU A N 1
ATOM 644 C CA . LEU A 1 87 ? -22.786 -17.306 8.100 1.00 9.68 175 LEU A CA 1
ATOM 645 C C . LEU A 1 87 ? -21.969 -18.550 8.387 1.00 10.50 175 LEU A C 1
ATOM 646 O O . LEU A 1 87 ? -22.512 -19.617 8.713 1.00 10.98 175 LEU A O 1
ATOM 651 N N . LEU A 1 88 ? -20.651 -18.406 8.287 1.00 9.94 176 LEU A N 1
ATOM 652 C CA . LEU A 1 88 ? -19.758 -19.543 8.526 1.00 9.79 176 LEU A CA 1
ATOM 653 C C . LEU A 1 88 ? -19.774 -19.977 9.991 1.00 10.03 176 LEU A C 1
ATOM 654 O O . LEU A 1 88 ? -19.782 -21.171 10.284 1.00 11.89 176 LEU A O 1
ATOM 659 N N . LEU A 1 89 ? -19.831 -19.016 10.905 1.00 10.97 177 LEU A N 1
ATOM 660 C CA . LEU A 1 89 ? -19.867 -19.344 12.324 1.00 11.33 177 LEU A CA 1
ATOM 661 C C . LEU A 1 89 ? -21.160 -20.020 12.741 1.00 11.67 177 LEU A C 1
ATOM 662 O O . LEU A 1 89 ? -21.142 -20.862 13.649 1.00 13.74 177 LEU A O 1
ATOM 667 N N . GLU A 1 90 ? -22.262 -19.706 12.046 1.00 12.80 178 GLU A N 1
ATOM 668 C CA . GLU A 1 90 ? -23.529 -20.408 12.271 1.00 12.83 178 GLU A CA 1
ATOM 669 C C . GLU A 1 90 ? -23.462 -21.878 11.874 1.00 13.89 178 GLU A C 1
ATOM 670 O O . GLU A 1 90 ? -24.322 -22.672 12.279 1.00 15.59 178 GLU A O 1
ATOM 676 N N . ARG A 1 91 ? -22.435 -22.234 11.095 1.00 14.39 179 ARG A N 1
ATOM 677 C CA . ARG A 1 91 ? -22.201 -23.626 10.695 1.00 14.14 179 ARG A CA 1
ATOM 678 C C . ARG A 1 91 ? -21.130 -24.306 11.551 1.00 13.85 179 ARG A C 1
ATOM 679 O O . ARG A 1 91 ? -20.620 -25.371 11.183 1.00 17.16 179 ARG A O 1
ATOM 687 N N . ASP A 1 92 ? -20.787 -23.680 12.677 1.00 14.79 180 ASP A N 1
ATOM 688 C CA . ASP A 1 92 ? -19.931 -24.281 13.716 1.00 14.40 180 ASP A CA 1
ATOM 689 C C . ASP A 1 92 ? -18.486 -24.512 13.257 1.00 13.15 180 ASP A C 1
ATOM 690 O O . ASP A 1 92 ? -17.823 -25.457 13.692 1.00 13.05 180 ASP A O 1
ATOM 695 N N . VAL A 1 93 ? -17.996 -23.635 12.381 1.00 11.99 181 VAL A N 1
ATOM 696 C CA . VAL A 1 93 ? -16.570 -23.637 12.068 1.00 11.93 181 VAL A CA 1
ATOM 697 C C . VAL A 1 93 ? -15.755 -23.235 13.281 1.00 10.52 181 VAL A C 1
ATOM 698 O O . VAL A 1 93 ? -16.259 -22.566 14.198 1.00 12.29 181 VAL A O 1
ATOM 702 N N . ASP A 1 94 ? -14.497 -23.675 13.298 1.00 10.84 182 ASP A N 1
ATOM 703 C CA . ASP A 1 94 ? -13.576 -23.318 14.372 1.00 10.40 182 ASP A CA 1
ATOM 704 C C . ASP A 1 94 ? -13.201 -21.839 14.260 1.00 9.86 182 ASP A C 1
ATOM 705 O O . ASP A 1 94 ? -12.464 -21.426 13.346 1.00 9.78 182 ASP A O 1
ATOM 710 N N . ILE A 1 95 ? -13.70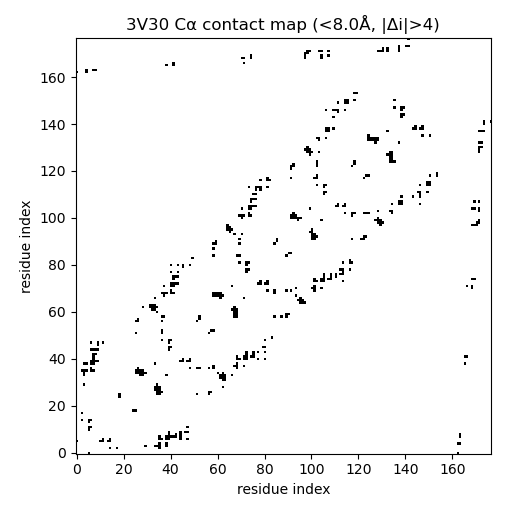0 -21.054 15.209 1.00 10.30 183 ILE A N 1
ATOM 711 C CA . ILE A 1 95 ? -13.499 -19.604 15.230 1.00 9.33 183 ILE A CA 1
ATOM 712 C C . ILE A 1 95 ? -12.034 -19.198 15.441 1.00 8.93 183 ILE A C 1
ATOM 713 O O . ILE A 1 95 ? -11.647 -18.080 15.115 1.00 10.10 183 ILE A O 1
ATOM 718 N N . ASN A 1 96 ? -11.230 -20.119 15.962 1.00 9.29 184 ASN A N 1
ATOM 719 C CA . ASN A 1 96 ? -9.837 -19.866 16.260 1.00 8.49 184 ASN A CA 1
ATOM 720 C C . ASN A 1 96 ? -8.896 -20.597 15.324 1.00 8.03 184 ASN A C 1
ATOM 721 O O . ASN A 1 96 ? -7.724 -20.769 15.638 1.00 9.77 184 ASN A O 1
ATOM 726 N N . ILE A 1 97 ? -9.405 -21.006 14.163 1.00 8.38 185 ILE A N 1
ATOM 727 C CA . ILE A 1 97 ? -8.601 -21.785 13.218 1.00 7.85 185 ILE A CA 1
ATOM 728 C C . ILE A 1 97 ? -7.242 -21.150 12.919 1.00 7.92 185 ILE A C 1
ATOM 729 O O . ILE A 1 97 ? -7.168 -19.973 12.562 1.00 8.07 185 ILE A O 1
ATOM 734 N N . TYR A 1 98 ? -6.182 -21.937 13.080 1.00 7.45 186 TYR A N 1
ATOM 735 C CA . TYR A 1 98 ? -4.816 -21.471 12.860 1.00 7.79 186 TYR A CA 1
ATOM 736 C C . TYR A 1 98 ? -4.317 -21.967 11.515 1.00 8.47 186 TYR A C 1
ATOM 737 O O . TYR A 1 98 ? -4.596 -23.110 11.145 1.00 8.68 186 TYR A O 1
ATOM 746 N N . ASP A 1 99 ? -3.581 -21.119 10.793 1.00 7.79 187 ASP A N 1
ATOM 747 C CA . ASP A 1 99 ? -2.939 -21.545 9.543 1.00 7.33 187 ASP A CA 1
ATOM 748 C C . ASP A 1 99 ? -1.458 -21.169 9.596 1.00 7.60 187 ASP A C 1
ATOM 749 O O . ASP A 1 99 ? -1.044 -20.352 10.410 1.00 7.67 187 ASP A O 1
ATOM 754 N N . TRP A 1 100 ? -0.668 -21.737 8.692 1.00 7.98 188 TRP A N 1
ATOM 755 C CA . TRP A 1 100 ? 0.792 -21.661 8.806 1.00 7.96 188 TRP A CA 1
ATOM 756 C C . TRP A 1 100 ? 1.391 -20.297 8.446 1.00 9.01 188 TRP A C 1
ATOM 757 O O . TRP A 1 100 ? 2.578 -20.055 8.674 1.00 10.31 188 TRP A O 1
ATOM 768 N N . ASN A 1 101 ? 0.584 -19.408 7.865 1.00 7.87 189 ASN A N 1
ATOM 769 C CA . ASN A 1 101 ? 0.995 -17.996 7.757 1.00 9.53 189 ASN A CA 1
ATOM 770 C C . ASN A 1 101 ? 1.121 -17.354 9.146 1.00 9.81 189 ASN A C 1
ATOM 771 O O . ASN A 1 101 ? 1.786 -16.336 9.290 1.00 10.60 189 ASN A O 1
ATOM 776 N N . GLY A 1 102 ? 0.501 -17.965 10.158 1.00 9.54 190 GLY A N 1
ATOM 777 C CA . GLY A 1 102 ? 0.732 -17.595 11.553 1.00 11.01 190 GLY A CA 1
ATOM 778 C C . GLY A 1 102 ? -0.461 -17.060 12.308 1.00 9.84 190 GLY A C 1
ATOM 779 O O . GLY A 1 102 ? -0.354 -16.777 13.507 1.00 13.53 190 GLY A O 1
ATOM 780 N N . GLY A 1 103 ? -1.602 -16.939 11.620 1.00 8.91 191 GLY A N 1
ATOM 781 C CA . GLY A 1 103 ? -2.764 -16.252 12.173 1.00 9.68 191 GLY A CA 1
ATOM 782 C C . GLY A 1 103 ? -4.021 -17.060 12.425 1.00 9.19 191 GLY A C 1
ATOM 783 O O . GLY A 1 103 ? -4.052 -18.288 12.290 1.00 9.82 191 GLY A O 1
ATOM 784 N N . THR A 1 104 ? -5.048 -16.305 12.795 1.00 8.62 192 THR A N 1
ATOM 785 C CA . THR A 1 104 ? -6.378 -16.762 13.147 1.00 8.21 192 THR A CA 1
ATOM 786 C C . THR A 1 104 ? -7.328 -15.737 12.553 1.00 8.27 192 THR A C 1
ATOM 787 O O . THR A 1 104 ? -6.890 -14.620 12.206 1.00 7.69 192 THR A O 1
ATOM 791 N N . PRO A 1 105 ? -8.631 -16.072 12.466 1.00 8.15 193 PRO A N 1
ATOM 792 C CA . PRO A 1 105 ? -9.599 -15.101 11.958 1.00 7.53 193 PRO A CA 1
ATOM 793 C C . PRO A 1 105 ? -9.531 -13.740 12.674 1.00 7.50 193 PRO A C 1
ATOM 794 O O . PRO A 1 105 ? -9.540 -12.682 12.018 1.00 8.49 193 PRO A O 1
ATOM 798 N N . LEU A 1 106 ? -9.448 -13.759 14.000 1.00 7.78 194 LEU A N 1
ATOM 799 C CA . LEU A 1 106 ? -9.380 -12.520 14.758 1.00 7.91 194 LEU A CA 1
ATOM 800 C C . LEU A 1 106 ? -8.126 -11.711 14.411 1.00 7.70 194 LEU A C 1
ATOM 801 O O . LEU A 1 106 ? -8.203 -10.478 14.236 1.00 7.80 194 LEU A O 1
ATOM 806 N N . LEU A 1 107 ? -6.980 -12.388 14.295 1.00 6.79 195 LEU A N 1
ATOM 807 C CA . LEU A 1 107 ? -5.744 -11.688 13.939 1.00 6.71 195 LEU A CA 1
ATOM 808 C C . LEU A 1 107 ? -5.869 -11.040 12.556 1.00 7.36 195 LEU A C 1
ATOM 809 O O . LEU A 1 107 ? -5.432 -9.904 12.362 1.00 8.11 195 LEU A O 1
ATOM 814 N N . TYR A 1 108 ? -6.468 -11.762 11.609 1.00 7.32 196 TYR A N 1
ATOM 815 C CA . TYR A 1 108 ? -6.626 -11.227 10.251 1.00 7.30 196 TYR A CA 1
ATOM 816 C C . TYR A 1 108 ? -7.590 -10.046 10.198 1.00 7.30 196 TYR A C 1
ATOM 817 O O . TYR A 1 108 ? -7.356 -9.091 9.450 1.00 8.65 196 TYR A O 1
ATOM 826 N N . ALA A 1 109 ? -8.664 -10.114 10.985 1.00 7.52 197 ALA A N 1
ATOM 827 C CA . ALA A 1 109 ? -9.637 -9.025 11.022 1.00 7.50 197 ALA A CA 1
ATOM 828 C C . ALA A 1 109 ? -8.998 -7.786 11.636 1.00 7.48 197 ALA A C 1
ATOM 829 O O . ALA A 1 109 ? -9.173 -6.672 11.118 1.00 8.39 197 ALA A O 1
ATOM 831 N N . VAL A 1 110 ? -8.225 -7.977 12.707 1.00 7.63 198 VAL A N 1
ATOM 832 C CA . VAL A 1 110 ? -7.481 -6.855 13.286 1.00 8.24 198 VAL A CA 1
ATOM 833 C C . VAL A 1 110 ? -6.459 -6.291 12.297 1.00 8.23 198 VAL A C 1
ATOM 834 O O . VAL A 1 110 ? -6.368 -5.078 12.125 1.00 8.29 198 VAL A O 1
ATOM 838 N N . ARG A 1 111 ? -5.699 -7.160 11.628 1.00 8.15 199 ARG A N 1
ATOM 839 C CA . ARG A 1 111 ? -4.617 -6.677 10.755 1.00 8.52 199 ARG A CA 1
ATOM 840 C C . ARG A 1 111 ? -5.147 -5.811 9.612 1.00 8.50 199 ARG A C 1
ATOM 841 O O . ARG A 1 111 ? -4.474 -4.875 9.176 1.00 9.03 199 ARG A O 1
ATOM 849 N N . GLY 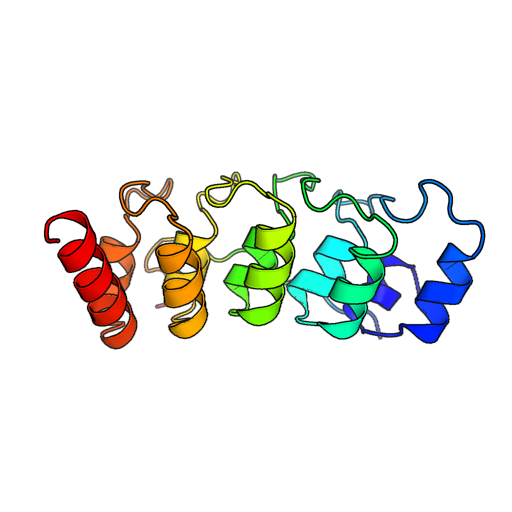A 1 112 ? -6.359 -6.126 9.145 1.00 8.47 200 GLY A N 1
ATOM 850 C CA . GLY A 1 112 ? -7.026 -5.346 8.081 1.00 8.72 200 GLY A CA 1
ATOM 851 C C . GLY A 1 112 ? -7.870 -4.179 8.556 1.00 8.59 200 GLY A C 1
ATOM 852 O O . GLY A 1 112 ? -8.533 -3.526 7.747 1.00 10.02 200 GLY A O 1
ATOM 853 N N . ASN A 1 113 ? -7.851 -3.915 9.868 1.00 8.69 201 ASN A N 1
ATOM 854 C CA . ASN A 1 113 ? -8.595 -2.792 10.455 1.00 8.17 201 ASN A CA 1
ATOM 855 C C . ASN A 1 113 ? -10.110 -2.967 10.263 1.00 8.49 201 ASN A C 1
ATOM 856 O O . ASN A 1 113 ? -10.861 -2.010 10.072 1.00 11.39 201 ASN A O 1
ATOM 861 N N . HIS A 1 114 ? -10.555 -4.213 10.315 1.00 8.79 202 HIS A N 1
ATOM 862 C CA . HIS A 1 114 ? -11.947 -4.538 10.019 1.00 7.97 202 HIS A CA 1
ATOM 863 C C . HIS A 1 114 ? -12.774 -4.551 11.300 1.00 8.93 202 HIS A C 1
ATOM 864 O O . HIS A 1 114 ? -13.034 -5.602 11.887 1.00 10.13 202 HIS A O 1
ATOM 871 N N . VAL A 1 115 ? -13.191 -3.354 11.711 1.00 9.24 203 VAL A N 1
ATOM 872 C CA . VAL A 1 115 ? -13.854 -3.149 12.995 1.00 9.55 203 VAL A CA 1
ATOM 873 C C . VAL A 1 115 ? -15.074 -4.039 13.195 1.00 10.03 203 VAL A C 1
ATOM 874 O O . VAL A 1 115 ? -15.175 -4.717 14.221 1.00 10.67 203 VAL A O 1
ATOM 878 N N . LYS A 1 116 ? -15.984 -4.060 12.220 1.00 12.08 204 LYS A N 1
ATOM 879 C CA . LYS A 1 116 ? -17.223 -4.824 12.374 1.00 12.32 204 LYS A CA 1
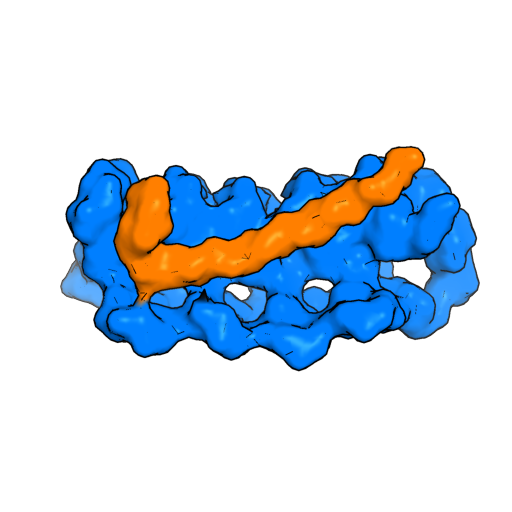ATOM 880 C C . LYS A 1 116 ? -16.939 -6.314 12.462 1.00 12.05 204 LYS A C 1
ATOM 881 O O . LYS A 1 116 ? -17.579 -7.029 13.230 1.00 12.98 204 LYS A O 1
ATOM 887 N N . CYS A 1 117 ? -15.968 -6.780 11.685 1.00 10.58 205 CYS A N 1
ATOM 888 C CA . CYS A 1 117 ? -15.614 -8.199 11.710 1.00 11.05 205 CYS A CA 1
ATOM 889 C C . CYS A 1 117 ? -14.959 -8.581 13.038 1.00 10.74 205 CYS A C 1
ATOM 890 O O . CYS A 1 117 ? -15.236 -9.657 13.586 1.00 11.91 205 CYS A O 1
ATOM 893 N N . VAL A 1 118 ? -14.076 -7.722 13.560 1.00 9.82 206 VAL A N 1
ATOM 894 C CA . VAL A 1 118 ? -13.532 -7.932 14.914 1.00 9.96 206 VAL A CA 1
ATOM 895 C C . VAL A 1 118 ? -14.666 -8.026 15.939 1.00 10.36 206 VAL A C 1
ATOM 896 O O . VAL A 1 118 ? -14.700 -8.953 16.757 1.00 10.44 206 VAL A O 1
ATOM 900 N N . GLU A 1 119 ? -15.606 -7.092 15.864 1.00 11.26 207 GLU A N 1
ATOM 901 C CA . GLU A 1 119 ? -16.759 -7.091 16.771 1.00 11.93 207 GLU A CA 1
ATOM 902 C C . GLU A 1 119 ? -17.518 -8.417 16.714 1.00 12.65 207 GLU A C 1
ATOM 903 O O . GLU A 1 119 ? -17.87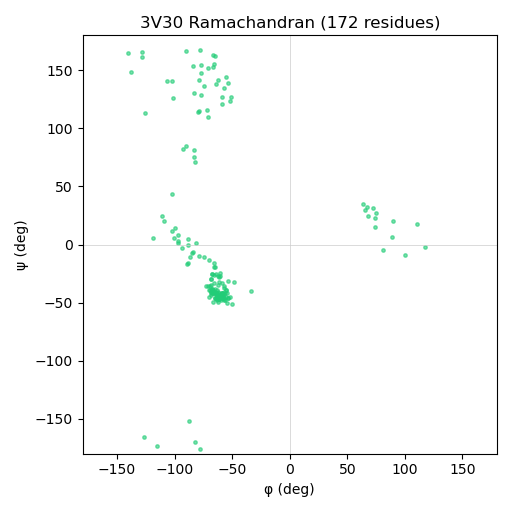8 -8.976 17.758 1.00 14.14 207 GLU A O 1
ATOM 909 N N . ALA A 1 120 ? -17.752 -8.920 15.497 1.00 11.38 208 ALA A N 1
ATOM 910 C CA . ALA A 1 120 ? -18.552 -10.131 15.310 1.00 11.24 208 ALA A CA 1
ATOM 911 C C . ALA A 1 120 ? -17.816 -11.345 15.866 1.00 11.71 208 ALA A C 1
ATOM 912 O O . ALA A 1 120 ? -18.404 -12.218 16.524 1.00 13.36 208 ALA A O 1
ATOM 914 N N . LEU A 1 121 ? -16.520 -11.411 15.586 1.00 9.93 209 LEU A N 1
ATOM 915 C CA . LEU A 1 121 ? -15.701 -12.520 16.052 1.00 9.88 209 LEU A CA 1
ATOM 916 C C . LEU A 1 121 ? -15.656 -12.556 17.581 1.00 10.46 209 LEU A C 1
ATOM 917 O O . LEU A 1 121 ? -15.795 -13.621 18.178 1.00 11.68 209 LEU A O 1
ATOM 922 N N . LEU A 1 122 ? -15.492 -11.391 18.203 1.00 11.14 210 LEU A N 1
ATOM 923 C CA . LEU A 1 122 ? -15.463 -11.323 19.676 1.00 11.20 210 LEU A CA 1
ATOM 924 C C . LEU A 1 122 ? -16.821 -11.665 20.284 1.00 12.00 210 LEU A C 1
ATOM 925 O O . LEU A 1 122 ? -16.871 -12.354 21.308 1.00 12.67 210 LEU A O 1
ATOM 930 N N . ALA A 1 123 ? -17.904 -11.217 19.643 1.00 11.38 211 ALA A N 1
ATOM 931 C CA . ALA A 1 123 ? -19.260 -11.483 20.141 1.00 13.73 211 ALA A CA 1
ATOM 932 C C . ALA A 1 123 ? -19.538 -12.977 20.166 1.00 14.32 211 ALA A C 1
ATOM 933 O O . ALA A 1 123 ? -20.323 -13.461 20.986 1.00 16.14 211 ALA A O 1
ATOM 935 N N . ARG A 1 124 ? -18.862 -13.708 19.288 1.00 14.80 212 ARG A N 1
ATOM 936 C CA . ARG A 1 124 ? -19.013 -15.150 19.205 1.00 15.89 212 ARG A CA 1
ATOM 937 C C . ARG A 1 124 ? -17.931 -15.920 19.968 1.00 16.03 212 ARG A C 1
ATOM 938 O O . ARG A 1 124 ? -17.841 -17.146 19.870 1.00 18.45 212 ARG A O 1
ATOM 946 N N . GLY A 1 125 ? -17.122 -15.192 20.733 1.00 16.70 213 GLY A N 1
ATOM 947 C CA . GLY A 1 125 ? -16.193 -15.792 21.672 1.00 18.01 213 GLY A CA 1
ATOM 948 C C . GLY A 1 125 ? -14.806 -16.124 21.162 1.00 15.06 213 GLY A C 1
ATOM 949 O O . GLY A 1 125 ? -14.114 -16.923 21.788 1.00 17.30 213 GLY A O 1
ATOM 950 N N . ALA A 1 126 ? -14.375 -15.503 20.058 1.00 12.74 214 ALA A N 1
ATOM 951 C CA . ALA A 1 126 ? -13.012 -15.730 19.568 1.00 12.18 214 ALA A CA 1
ATOM 952 C C . ALA A 1 126 ? -11.995 -15.422 20.676 1.00 12.41 214 ALA A C 1
ATOM 953 O O . ALA A 1 126 ? -12.192 -14.489 21.460 1.00 13.70 214 ALA A O 1
ATOM 955 N N . ASP A 1 127 ? -10.913 -16.200 20.721 1.00 13.19 215 ASP A N 1
ATOM 956 C CA . ASP A 1 127 ? -9.900 -16.098 21.775 1.00 12.43 215 ASP A CA 1
ATOM 957 C C . ASP A 1 127 ? -8.948 -14.926 21.552 1.00 12.93 215 ASP A C 1
ATOM 958 O O . ASP A 1 127 ? -8.168 -14.920 20.595 1.00 14.50 215 ASP A O 1
ATOM 963 N N . LEU A 1 128 ? -8.999 -13.952 22.459 1.00 14.16 216 LEU A N 1
ATOM 964 C CA . LEU A 1 128 ? -8.139 -12.774 22.400 1.00 14.94 216 LEU A CA 1
ATOM 965 C C . LEU A 1 128 ? -6.719 -12.997 22.902 1.00 14.99 216 LEU A C 1
ATOM 966 O O . LEU A 1 128 ? -5.861 -12.128 22.743 1.00 14.61 216 LEU A O 1
ATOM 971 N N . THR A 1 129 ? -6.460 -14.143 23.519 1.00 14.19 217 THR A N 1
ATOM 972 C CA . THR A 1 129 ? -5.142 -14.375 24.108 1.00 14.51 217 THR A CA 1
ATOM 973 C C . THR A 1 129 ? -4.176 -15.011 23.115 1.00 15.69 217 THR A C 1
ATOM 974 O O . THR A 1 129 ? -2.961 -14.999 23.335 1.00 18.62 217 THR A O 1
ATOM 978 N N . THR A 1 130 ? -4.719 -15.561 22.030 1.00 16.19 218 THR A N 1
ATOM 979 C CA . THR A 1 130 ? -3.930 -16.321 21.066 1.00 16.54 218 THR A CA 1
ATOM 980 C C . THR A 1 130 ? -3.023 -15.404 20.242 1.00 16.49 218 THR A C 1
ATOM 981 O O . THR A 1 130 ? -3.509 -14.559 19.485 1.00 18.16 218 THR A O 1
ATOM 985 N N . GLU A 1 131 ? -1.712 -15.589 20.402 1.00 14.69 219 GLU A N 1
ATOM 986 C CA . GLU A 1 131 ? -0.705 -14.830 19.673 1.00 12.72 219 GLU A CA 1
ATOM 987 C C . GLU A 1 131 ? -0.565 -15.337 18.246 1.00 12.53 219 GLU A C 1
ATOM 988 O O . GLU A 1 131 ? -0.685 -16.532 17.976 1.00 13.45 219 GLU A O 1
ATOM 994 N N . ALA A 1 132 ? -0.251 -14.420 17.343 1.00 11.13 220 ALA A N 1
ATOM 995 C CA . ALA A 1 132 ? 0.278 -14.790 16.043 1.00 10.86 220 ALA A CA 1
ATOM 996 C C . ALA A 1 132 ? 1.642 -15.456 16.228 1.00 11.10 220 ALA A C 1
ATOM 997 O O . ALA A 1 132 ? 2.282 -15.296 17.260 1.00 12.71 220 ALA A O 1
ATOM 999 N N . ASP A 1 133 ? 2.105 -16.180 15.211 1.00 11.54 221 ASP A N 1
ATOM 1000 C CA . ASP A 1 133 ? 3.442 -16.788 15.273 1.00 11.77 221 ASP A CA 1
ATOM 1001 C C . ASP A 1 133 ? 4.537 -15.725 15.422 1.00 13.04 221 ASP A C 1
ATOM 1002 O O . ASP A 1 133 ? 5.620 -16.005 15.932 1.00 15.88 221 ASP A O 1
ATOM 1007 N N . SER A 1 134 ? 4.237 -14.505 14.982 1.00 12.79 222 SER A N 1
ATOM 1008 C CA . SER A 1 134 ? 5.132 -13.359 15.119 1.00 14.05 222 SER A CA 1
ATOM 1009 C C . SER A 1 134 ? 5.253 -12.889 16.570 1.00 15.90 222 SER A C 1
ATOM 1010 O O . SER A 1 134 ? 6.131 -12.078 16.888 1.00 18.86 222 SER A O 1
ATOM 1013 N N . GLY A 1 135 ? 4.356 -13.374 17.428 1.00 14.41 223 GLY A N 1
ATOM 1014 C CA . GLY A 1 135 ? 4.358 -13.034 18.853 1.00 13.83 223 GLY A CA 1
ATOM 1015 C C . GLY A 1 135 ? 3.356 -11.977 19.265 1.00 13.98 223 GLY A C 1
ATOM 1016 O O . GLY A 1 135 ? 3.171 -11.740 20.457 1.00 18.26 223 GLY A O 1
ATOM 1017 N N . TYR A 1 136 ? 2.714 -11.336 18.288 1.00 13.85 224 TYR A N 1
ATOM 1018 C CA . TYR A 1 136 ? 1.722 -10.300 18.567 1.00 13.34 224 TYR A CA 1
ATOM 1019 C C . TYR A 1 136 ? 0.340 -10.895 18.876 1.00 13.12 224 TYR A C 1
ATOM 1020 O O . TYR A 1 136 ? -0.167 -11.723 18.128 1.00 11.95 224 TYR A O 1
ATOM 1029 N N . THR A 1 137 ? -0.279 -10.465 19.972 1.00 11.12 225 THR A N 1
ATOM 1030 C CA . THR A 1 137 ? -1.710 -10.741 20.176 1.00 11.43 225 THR A CA 1
ATOM 1031 C C . THR A 1 137 ? -2.566 -9.784 19.334 1.00 9.81 225 THR A C 1
ATOM 1032 O O . THR A 1 137 ? -2.051 -8.789 18.806 1.00 10.44 225 THR A O 1
ATOM 1036 N N . PRO A 1 138 ? -3.879 -10.072 19.203 1.00 10.21 226 PRO A N 1
ATOM 1037 C CA . PRO A 1 138 ? -4.713 -9.126 18.453 1.00 10.11 226 PRO A CA 1
ATOM 1038 C C . PRO A 1 138 ? -4.653 -7.711 19.036 1.00 10.84 226 PRO A C 1
ATOM 1039 O O . PRO A 1 138 ? -4.535 -6.748 18.271 1.00 10.30 226 PRO A O 1
ATOM 1043 N N . MET A 1 139 ? -4.694 -7.582 20.363 1.00 10.93 227 MET A N 1
ATOM 1044 C CA . MET A 1 139 ? -4.562 -6.251 20.958 1.00 11.09 227 MET A CA 1
ATOM 1045 C C . MET A 1 139 ? -3.194 -5.639 20.673 1.00 10.01 227 MET A C 1
ATOM 1046 O O . MET A 1 139 ? -3.114 -4.450 20.388 1.00 10.84 227 MET A O 1
ATOM 1051 N N . ASP A 1 140 ? -2.123 -6.437 20.760 1.00 10.64 228 ASP A N 1
ATOM 1052 C CA . ASP A 1 140 ? -0.786 -5.935 20.426 1.00 11.51 228 ASP A CA 1
ATOM 1053 C C . ASP A 1 140 ? -0.774 -5.313 19.038 1.00 11.35 228 ASP A C 1
ATOM 1054 O O . ASP A 1 140 ? -0.214 -4.245 18.853 1.00 11.24 228 ASP A O 1
ATOM 1059 N N . LEU A 1 141 ? -1.372 -6.006 18.061 1.00 10.44 229 LEU A N 1
ATOM 1060 C CA . LEU A 1 141 ? -1.427 -5.508 16.680 1.00 10.85 229 LEU A CA 1
ATOM 1061 C C . LEU A 1 141 ? -2.213 -4.215 16.573 1.00 10.69 229 LEU A C 1
ATOM 1062 O O . LEU A 1 141 ? -1.749 -3.250 15.968 1.00 11.45 229 LEU A O 1
ATOM 1067 N N . ALA A 1 142 ? -3.391 -4.188 17.192 1.00 10.17 230 ALA A N 1
ATOM 1068 C CA . ALA A 1 142 ? -4.248 -3.012 17.134 1.00 11.29 230 ALA A CA 1
ATOM 1069 C C . ALA A 1 142 ? -3.533 -1.804 17.738 1.00 11.91 230 ALA A C 1
ATOM 1070 O O . ALA A 1 142 ? -3.574 -0.710 17.168 1.00 13.02 230 ALA A O 1
ATOM 1072 N N . VAL A 1 143 ? -2.858 -2.013 18.872 1.00 11.95 231 VAL A N 1
ATOM 1073 C CA . VAL A 1 143 ? -2.105 -0.943 19.509 1.00 11.82 231 VAL A CA 1
ATOM 1074 C C . VAL A 1 143 ? -0.914 -0.497 18.658 1.00 11.74 231 VAL A C 1
ATOM 1075 O O . VAL A 1 143 ? -0.748 0.706 18.422 1.00 13.50 231 VAL A O 1
ATOM 1079 N N . ALA A 1 144 ? -0.108 -1.451 18.187 1.00 11.66 232 ALA A N 1
ATOM 1080 C CA . ALA A 1 144 ? 1.096 -1.113 17.403 1.00 11.28 232 ALA A CA 1
ATOM 1081 C C . ALA A 1 144 ? 0.762 -0.390 16.094 1.00 11.57 232 ALA A C 1
ATOM 1082 O O . ALA A 1 144 ? 1.517 0.486 15.660 1.00 14.25 232 ALA A O 1
ATOM 1084 N N . LEU A 1 145 ? -0.360 -0.765 15.477 1.00 11.52 233 LEU A N 1
ATOM 1085 C CA . LEU A 1 145 ? -0.779 -0.203 14.192 1.00 11.29 233 LEU A CA 1
ATOM 1086 C C . LEU A 1 145 ? -1.583 1.086 14.357 1.00 11.31 233 LEU A C 1
ATOM 1087 O O . LEU A 1 145 ? -1.847 1.786 13.379 1.00 12.64 233 LEU A O 1
ATOM 1092 N N . GLY A 1 146 ? -1.980 1.408 15.590 1.00 10.95 234 GLY A N 1
ATOM 1093 C CA . GLY A 1 146 ? -2.769 2.629 15.827 1.00 10.68 234 GLY A CA 1
ATOM 1094 C C . GLY A 1 146 ? -4.200 2.519 15.327 1.00 10.20 234 GLY A C 1
ATOM 1095 O O . GLY A 1 146 ? -4.809 3.512 14.941 1.00 12.66 234 GLY A O 1
ATOM 1096 N N . TYR A 1 147 ? -4.753 1.310 15.364 1.00 10.14 235 TYR A N 1
ATOM 1097 C CA . TYR A 1 147 ? -6.126 1.103 14.945 1.00 9.22 235 TYR A CA 1
ATOM 1098 C C . TYR A 1 147 ? -7.026 1.289 16.154 1.00 10.20 235 TYR A C 1
ATOM 1099 O O . TYR A 1 147 ? -7.376 0.339 16.853 1.00 11.26 235 TYR A O 1
ATOM 1108 N N . ARG A 1 148 ? -7.372 2.540 16.414 1.00 10.75 236 ARG A N 1
ATOM 1109 C CA . ARG A 1 148 ? -7.966 2.930 17.685 1.00 11.13 236 ARG A CA 1
ATOM 1110 C C . ARG A 1 148 ? -9.395 2.458 17.898 1.00 11.30 236 ARG A C 1
ATOM 1111 O O . ARG A 1 148 ? -9.766 2.096 19.014 1.00 12.62 236 ARG A O 1
ATOM 1119 N N . LYS A 1 149 ? -10.199 2.415 16.839 1.00 11.31 237 LYS A N 1
ATOM 1120 C CA . LYS A 1 149 ? -11.537 1.850 16.978 1.00 11.97 237 LYS A CA 1
ATOM 1121 C C . LYS A 1 149 ? -11.476 0.345 17.235 1.00 11.54 237 LYS A C 1
ATOM 1122 O O . LYS A 1 149 ? -12.229 -0.170 18.059 1.00 12.43 237 LYS A O 1
ATOM 1128 N N . VAL A 1 150 ? -10.589 -0.359 16.527 1.00 10.35 238 VAL A N 1
ATOM 1129 C CA . VAL A 1 150 ? -10.399 -1.782 16.801 1.00 10.19 238 VAL A CA 1
ATOM 1130 C C . VAL A 1 150 ? -9.997 -1.955 18.256 1.00 10.59 238 VAL A C 1
ATOM 1131 O O . VAL A 1 150 ? -10.531 -2.835 18.942 1.00 11.06 238 VAL A O 1
ATOM 1135 N N . GLN A 1 151 ? -9.075 -1.102 18.722 1.00 11.38 239 GLN A N 1
ATOM 1136 C CA . GLN A 1 151 ? -8.614 -1.163 20.115 1.00 12.57 239 GLN A CA 1
ATOM 1137 C C . GLN A 1 151 ? -9.799 -0.995 21.069 1.00 13.44 239 GLN A C 1
ATOM 1138 O O . GLN A 1 151 ? -9.956 -1.785 22.028 1.00 13.02 239 GLN A O 1
ATOM 1144 N N . GLN A 1 152 ? -10.655 -0.013 20.788 1.00 13.63 240 GLN A N 1
ATOM 1145 C CA . GLN A 1 152 ? -11.843 0.250 21.622 1.00 14.27 240 GLN A CA 1
ATOM 1146 C C . GLN A 1 152 ? -12.795 -0.953 21.668 1.00 16.16 240 GLN A C 1
ATOM 1147 O O . GLN A 1 152 ? -13.282 -1.337 22.738 1.00 17.21 240 GLN A O 1
ATOM 1153 N N . VAL A 1 153 ? -13.053 -1.552 20.501 1.00 14.04 241 VAL A N 1
ATOM 1154 C CA . VAL A 1 153 ? -13.909 -2.732 20.407 1.00 14.32 241 VAL A CA 1
ATOM 1155 C C . VAL A 1 153 ? -13.362 -3.881 21.248 1.00 12.09 241 VAL A C 1
ATOM 1156 O O . VAL A 1 153 ? -14.129 -4.561 21.926 1.00 13.71 241 VAL A O 1
ATOM 1160 N N . ILE A 1 154 ? -12.045 -4.076 21.198 1.00 11.93 242 ILE A N 1
ATOM 1161 C CA . ILE A 1 154 ? -11.373 -5.102 21.993 1.00 12.05 242 ILE A CA 1
ATOM 1162 C C . ILE A 1 154 ? -11.535 -4.771 23.480 1.00 14.14 242 ILE A C 1
ATOM 1163 O O . ILE A 1 154 ? -11.915 -5.630 24.276 1.00 15.10 242 ILE A O 1
ATOM 1168 N N . GLU A 1 155 ? -11.287 -3.515 23.832 1.00 16.14 243 GLU A N 1
ATOM 1169 C CA . GLU A 1 155 ? -11.439 -3.059 25.210 1.00 17.51 243 GLU A CA 1
ATOM 1170 C C . GLU A 1 155 ? -12.842 -3.267 25.757 1.00 17.80 243 GLU A C 1
ATOM 1171 O O . GLU A 1 155 ? -13.002 -3.700 26.907 1.00 22.22 243 GLU A O 1
ATOM 1177 N N . ASN A 1 156 ? -13.855 -2.982 24.946 1.00 17.14 244 ASN A N 1
ATOM 1178 C CA . ASN A 1 156 ? -15.244 -3.168 25.377 1.00 19.93 244 ASN A CA 1
ATOM 1179 C C . ASN A 1 156 ? -15.601 -4.631 25.605 1.00 19.89 244 ASN A C 1
ATOM 1180 O O . ASN A 1 156 ? -16.378 -4.966 26.514 1.00 22.07 244 ASN A O 1
ATOM 1185 N N . HIS A 1 157 ? -14.994 -5.501 24.802 1.00 15.28 245 HIS A N 1
ATOM 1186 C CA . HIS A 1 157 ? -15.180 -6.933 24.938 1.00 13.92 245 HIS A CA 1
ATOM 1187 C C . HIS A 1 157 ? -14.495 -7.429 26.208 1.00 16.19 245 HIS A C 1
ATOM 1188 O O . HIS A 1 157 ? -15.076 -8.209 26.966 1.00 16.34 245 HIS A O 1
ATOM 1195 N N . ILE A 1 158 ? -13.269 -6.965 26.438 1.00 17.37 246 ILE A N 1
ATOM 1196 C CA . ILE A 1 158 ? -12.502 -7.349 27.626 1.00 20.55 246 ILE A CA 1
ATOM 1197 C C . ILE A 1 158 ? -13.262 -6.956 28.902 1.00 22.96 246 ILE A C 1
ATOM 1198 O O . ILE A 1 158 ? -13.324 -7.737 29.868 1.00 24.30 246 ILE A O 1
ATOM 1203 N N . LEU A 1 159 ? -13.862 -5.764 28.890 1.00 25.63 247 LEU A N 1
ATOM 1204 C CA . LEU A 1 159 ? -14.727 -5.306 29.989 1.00 27.80 247 LEU A CA 1
ATOM 1205 C C . LEU A 1 159 ? -15.784 -6.352 30.348 1.00 27.77 247 LEU A C 1
ATOM 1206 O O . LEU A 1 159 ? -15.934 -6.717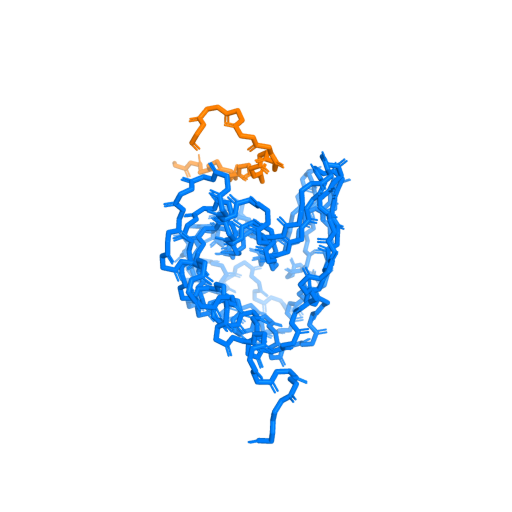 31.523 1.00 27.57 247 LEU A O 1
ATOM 1211 N N . LYS A 1 160 ? -16.499 -6.834 29.333 1.00 23.95 248 LYS A N 1
ATOM 1212 C CA . LYS A 1 160 ? -17.592 -7.785 29.508 1.00 22.21 248 LYS A CA 1
ATOM 1213 C C . LYS A 1 160 ? -17.119 -9.159 29.993 1.00 18.35 248 LYS A C 1
ATOM 1214 O O . LYS A 1 160 ? -17.877 -9.898 30.625 1.00 18.99 248 LYS A O 1
ATOM 1216 N N . LEU A 1 161 ? -15.870 -9.509 29.703 1.00 16.28 249 LEU A N 1
ATOM 1217 C CA . LEU A 1 161 ? -15.335 -10.797 30.132 1.00 15.59 249 LEU A CA 1
ATOM 1218 C C . LEU A 1 161 ? -15.241 -10.876 31.660 1.00 15.22 249 LEU A C 1
ATOM 1219 O O . LEU A 1 161 ? -15.280 -11.962 32.236 1.00 16.87 249 LEU A O 1
ATOM 1224 N N . PHE A 1 162 ? -15.117 -9.722 32.305 1.00 14.31 250 PHE A N 1
ATOM 1225 C CA . PHE A 1 162 ? -14.838 -9.674 33.744 1.00 14.39 250 PHE A CA 1
ATOM 1226 C C . PHE A 1 162 ? -15.918 -8.993 34.598 1.00 16.29 250 PHE A C 1
ATOM 1227 O O . PHE A 1 162 ? -15.740 -8.825 35.808 1.00 15.32 250 PHE A O 1
ATOM 1235 N N . GLN A 1 163 ? -17.032 -8.623 33.973 1.00 18.87 251 GLN A N 1
ATOM 1236 C CA . GLN A 1 163 ? -18.135 -7.909 34.641 1.00 20.13 251 GLN A CA 1
ATOM 1237 C C . GLN A 1 163 ? -19.472 -8.483 34.193 1.00 27.98 251 GLN A C 1
ATOM 1238 O O . GLN A 1 163 ? -19.599 -8.944 33.065 1.00 31.63 251 GLN A O 1
ATOM 1244 N N . SER A 1 164 ? -20.468 -8.462 35.080 1.00 31.33 252 SER A N 1
ATOM 1245 C CA . SER A 1 164 ? -21.792 -9.026 34.779 1.00 31.09 252 SER A CA 1
ATOM 1246 C C . SER A 1 164 ? -22.575 -8.235 33.730 1.00 32.27 252 SER A C 1
ATOM 1247 O O . SER A 1 164 ? -22.824 -7.041 33.893 1.00 38.88 252 SER A O 1
ATOM 1250 N N . THR B 2 2 ? -11.693 -13.363 -17.839 1.00 39.33 2 THR B N 1
ATOM 1251 C CA . THR B 2 2 ? -11.505 -12.840 -16.452 1.00 35.10 2 THR B CA 1
ATOM 1252 C C . THR B 2 2 ? -11.287 -13.986 -15.464 1.00 31.54 2 THR B C 1
ATOM 1253 O O . THR B 2 2 ? -12.197 -14.777 -15.210 1.00 30.20 2 THR B O 1
ATOM 1257 N N . LEU B 2 3 ? -10.072 -14.073 -14.929 1.00 24.99 3 LEU B N 1
ATOM 1258 C CA . LEU B 2 3 ? -9.733 -15.041 -13.882 1.00 22.36 3 LEU B CA 1
ATOM 1259 C C . LEU B 2 3 ? -9.131 -14.263 -12.717 1.00 21.56 3 LEU B C 1
ATOM 1260 O O . LEU B 2 3 ? -8.041 -13.690 -12.851 1.00 21.81 3 LEU B O 1
ATOM 1265 N N . VAL B 2 4 ? -9.846 -14.252 -11.588 1.00 14.94 4 VAL B N 1
ATOM 1266 C CA . VAL B 2 4 ? -9.478 -13.455 -10.403 1.00 13.41 4 VAL B CA 1
ATOM 1267 C C . VAL B 2 4 ? -8.462 -14.171 -9.512 1.00 12.22 4 VAL B C 1
ATOM 1268 O O . VAL B 2 4 ? -8.378 -15.400 -9.510 1.00 13.07 4 VAL B O 1
ATOM 1272 N N . SER B 2 5 ? -7.694 -13.374 -8.772 1.00 12.07 5 SER B N 1
ATOM 1273 C CA . SER B 2 5 ? -6.575 -13.891 -7.997 1.00 10.82 5 SER B CA 1
ATOM 1274 C C . SER B 2 5 ? -6.948 -14.011 -6.519 1.00 10.52 5 SER B C 1
ATOM 1275 O O . SER B 2 5 ? -7.367 -13.045 -5.895 1.00 11.43 5 SER B O 1
ATOM 1278 N N . MET B 2 6 ? -6.755 -15.194 -5.952 1.00 10.09 6 MET B N 1
ATOM 1279 C CA . MET B 2 6 ? -7.045 -15.394 -4.524 1.00 8.75 6 MET B CA 1
ATOM 1280 C C . MET B 2 6 ? -6.200 -14.429 -3.695 1.00 9.02 6 MET B C 1
ATOM 1281 O O . MET B 2 6 ? -4.977 -14.409 -3.842 1.00 9.11 6 MET B O 1
ATOM 1286 N N . PRO B 2 7 ? -6.837 -13.639 -2.809 1.00 8.07 7 PRO B N 1
ATOM 1287 C CA . PRO B 2 7 ? -6.025 -12.728 -2.000 1.00 9.13 7 PRO B CA 1
ATOM 1288 C C . PRO B 2 7 ? -5.137 -13.509 -1.029 1.00 9.47 7 PRO B C 1
ATOM 1289 O O . PRO B 2 7 ? -5.489 -14.621 -0.635 1.00 8.46 7 PRO B O 1
ATOM 1293 N N . PRO B 2 8 ? -3.990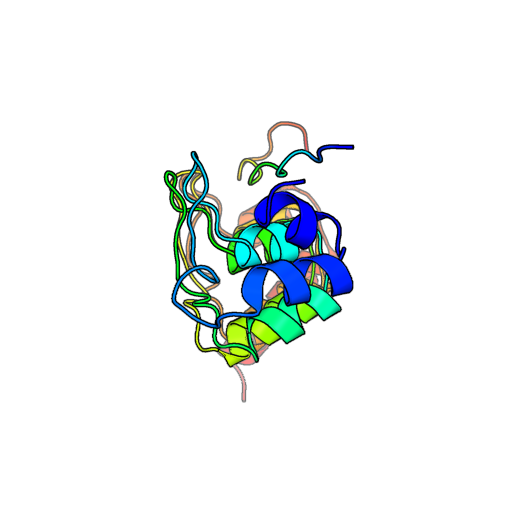 -12.925 -0.637 1.00 9.20 8 PRO B N 1
ATOM 1294 C CA . PRO B 2 8 ? -3.139 -13.537 0.369 1.00 10.24 8 PRO B CA 1
ATOM 1295 C C . PRO B 2 8 ? -3.698 -13.346 1.780 1.00 9.41 8 PRO B C 1
ATOM 1296 O O . PRO B 2 8 ? -4.432 -12.387 2.039 1.00 11.24 8 PRO B O 1
ATOM 1300 N N . LEU B 2 9 ? -3.340 -14.252 2.684 1.00 11.11 9 LEU B N 1
ATOM 1301 C CA . LEU B 2 9 ? -3.508 -13.975 4.119 1.00 10.53 9 LEU B CA 1
ATOM 1302 C C . LEU B 2 9 ? -2.375 -13.043 4.511 1.00 13.25 9 LEU B C 1
ATOM 1303 O O . LEU B 2 9 ? -1.215 -13.337 4.207 1.00 15.38 9 LEU B O 1
ATOM 1308 N N . PRO B 2 10 ? -2.695 -11.913 5.167 1.00 11.16 10 PRO B N 1
ATOM 1309 C CA . PRO B 2 10 ? -1.677 -10.902 5.455 1.00 11.35 10 PRO B CA 1
ATOM 1310 C C . PRO B 2 10 ? -0.667 -11.325 6.522 1.00 9.15 10 PRO B C 1
ATOM 1311 O O . PRO B 2 10 ? -0.986 -12.120 7.413 1.00 9.66 10 PRO B O 1
ATOM 1315 N N . GLY B 2 11 ? 0.545 -10.770 6.431 1.00 10.68 11 GLY B N 1
ATOM 1316 C CA . GLY B 2 11 ? 1.552 -10.928 7.481 1.00 11.03 11 GLY B CA 1
ATOM 1317 C C . GLY B 2 11 ? 1.101 -10.281 8.781 1.00 12.15 11 GLY B C 1
ATOM 1318 O O . GLY B 2 11 ? 0.547 -9.173 8.783 1.00 13.00 11 GLY B O 1
ATOM 1319 N N . LEU B 2 12 ? 1.355 -10.973 9.889 1.00 13.06 12 LEU B N 1
ATOM 1320 C CA . LEU B 2 12 ? 0.918 -10.501 11.207 1.00 14.86 12 LEU B CA 1
ATOM 1321 C C . LEU B 2 12 ? 2.049 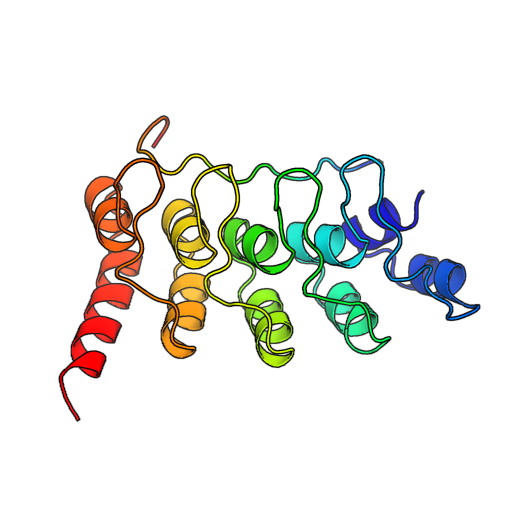-9.878 11.991 1.00 20.78 12 LEU B C 1
ATOM 1322 O O . LEU B 2 12 ? 2.238 -10.109 13.192 1.00 17.73 12 LEU B O 1
ATOM 1327 N N . ASP B 2 13 ? 2.807 -9.073 11.280 1.00 25.85 13 ASP B N 1
ATOM 1328 C CA . ASP B 2 13 ? 3.686 -8.130 11.924 1.00 25.50 13 ASP B CA 1
ATOM 1329 C C . ASP B 2 13 ? 3.390 -6.751 11.342 1.00 24.85 13 ASP B C 1
ATOM 1330 O O . ASP B 2 13 ? 2.349 -6.545 10.672 1.00 24.56 13 ASP B O 1
ATOM 1335 N N . LEU B 2 14 ? 4.294 -5.815 11.598 1.00 22.70 14 LEU B N 1
ATOM 1336 C CA . LEU B 2 14 ? 4.052 -4.419 11.280 1.00 25.23 14 LEU B CA 1
ATOM 1337 C C . LEU B 2 14 ? 4.593 -4.028 9.909 1.00 26.27 14 LEU B C 1
ATOM 1338 O O . LEU B 2 14 ? 4.411 -2.888 9.478 1.00 27.18 14 LEU B O 1
ATOM 1343 N N . LYS B 2 15 ? 5.244 -4.971 9.225 1.00 26.46 15 LYS B N 1
ATOM 1344 C CA . LYS B 2 15 ? 5.845 -4.700 7.912 1.00 29.07 15 LYS B CA 1
ATOM 1345 C C . LYS B 2 15 ? 4.849 -4.069 6.929 1.00 29.39 15 LYS B C 1
ATOM 1346 O O . LYS B 2 15 ? 3.776 -4.620 6.672 1.00 27.01 15 LYS B O 1
ATOM 1348 N N . GLY B 2 16 ? 5.200 -2.896 6.405 1.00 28.81 16 GLY B N 1
ATOM 1349 C CA . GLY B 2 16 ? 4.352 -2.206 5.432 1.00 30.85 16 GLY B CA 1
ATOM 1350 C C . GLY B 2 16 ? 3.194 -1.403 6.006 1.00 30.21 16 GLY B C 1
ATOM 1351 O O . GLY B 2 16 ? 2.495 -0.718 5.257 1.00 32.73 16 GLY B O 1
ATOM 1352 N N . SER B 2 17 ? 2.995 -1.486 7.326 1.00 27.23 17 SER B N 1
ATOM 1353 C CA . SER B 2 17 ? 1.938 -0.747 8.049 1.00 29.91 17 SER B CA 1
ATOM 1354 C C . SER B 2 17 ? 0.538 -0.889 7.427 1.00 32.56 17 SER B C 1
ATOM 1355 O O . SER B 2 17 ? -0.065 -1.964 7.434 1.00 33.97 17 SER B O 1
#

InterPro domains:
  IPR002110 Ankyrin repeat [PF00023] (124-152)
  IPR002110 Ankyrin repeat [PF12796] (161-238)
  IPR002110 Ankyrin repeat [PS50088] (123-155)
  IPR002110 Ankyrin repeat [PS50088] (156-188)
  IPR002110 Ankyrin repeat [PS50088] (189-221)
  IPR002110 Ankyrin repeat [SM00248] (123-152)
  IPR002110 Ankyrin repeat [SM00248] (156-185)
  IPR002110 Ankyrin repeat [SM00248] (189-218)
  IPR002110 Ankyrin repeat [SM00248] (222-251)
  IPR017362 DNA-binding, RFXANK [PIRSF038034] (1-260)
  IPR036770 Ankyrin repeat-containing domain superfamily [G3DSA:1.25.40.20] (90-260)
  IPR036770 Ankyrin repeat-containing domain superfamily [SSF48403] (93-241)

Foldseek 3Di:
DDLLVCLLVVVQVVNCVVCVVLDCLQCDADPQGDGSLLNNLLNLNVVSNVVSVVSPHDQAGAGNQRDGSLQSNLLVLNQVSNVVSVVVVHDQQRAGPVFGGSLLSNLLNLNLNNNLSSLVSPHDQVDAGPVGATSLNSCVVVVSVSSNVSVVVSVVVVPPD/DDDDDDDDDDPDDPPD

Secondary structure (DSSP, 8-state):
--HHHHHHTT-HHHHHHHHTT-SGGGG---TTS--HHHHHHHTT-HHHHHHHHHHT--TT---TT---HHHHHHHTT-HHHHHHHHTTT--TT---TTS--HHHHHHHTT-HHHHHHHHHTT--TT---TTS--HHHHHHHHT-HHHHHHHHHHHHHHS--/--PPPPPPPPSSSTT-

Organism: Homo sapiens (NCBI:txid9606)